Protein AF-A0A260ZQ97-F1 (afdb_monomer_lite)

Radius of gyration: 27.26 Å; chains: 1; bounding box: 65×73×68 Å

Foldseek 3Di:
DVVVVVVVVVVVVVPDPLLKWKAKAKEWEAQVPAGDWQWKKFKAWQVPRDTADIDTQHNRRMDMDMHIDSDPDTWIKMKIWACRVPPDDAATWIDIGIDDPVRTSDPDYHYPYYDHPVDDDPDDGDGDNDDDDPPPPPPPDPDDDDDDDDDPPPPVVVVVVVVVVVVVVPPPQWAKAKEKEKEFDDFPNAGDWFKKKWKWFDDPRPPDDTHTAFIDTQHRRRIDMTMGIDTHNDDTQIWMWIWDCRPPPDDIDIATDRDWAWDDDPDPRYTYTYDDDPDDPPDDDNPDDDDDPDDDD

Organism: Caenorhabditis remanei (NCBI:txid31234)

pLDDT: mean 71.38, std 19.21, range [26.2, 97.69]

Sequence (297 aa):
MLSIFYLVFFISLIFLTAETHVLTVKGHLQCAEYPASAVTVKLWKNSEKSIIDDTHSDKQGNFQLSADTIEKDYTPYIVVYHDCDDGVKPGQRKLKFQIPKYYIGSESAFDLGSFNLETRVKHNEERQKHVDRRRRRREFVVVEKKRTTRNVFKMHYCCYALLIAITIGHSLAFRLQGVAVKGKLTCGGKPWKNAKVKLYDIDTNPGDSDDLLDEKYTDKDGEFRVDGTTREMTPIDPVLYIYHDCEDSIKTNKLRVSAMSKEDNINNTKKVYTFRTSHCMDGHRDIESGDRVSGTG

InterPro domains:
  IPR001534 Transthyretin-like [PF01060] (26-100)
  IPR001534 Transthyretin-like [PF01060] (182-252)
  IPR001534 Transthyretin-like [PTHR21700] (161-256)
  IPR038479 Transthyretin-like superfamily [G3DSA:2.60.40.3330] (20-126)
  IPR038479 Transthyretin-like superfamily [G3DSA:2.60.40.3330] (176-284)

Secondary structure (DSSP, 8-state):
-HHHHHHHHHHHHSS----PEEEEEEEEEEETTEE-TT-EEEEEETTTTEEEEEEE--TTSEEEEEEEE--SS--EEEEEEE-TT--S-SSEEEEEEEPPGGGSS-SS-EEEEEEETT----S---EES-----------------------TTTHHHHHHHHHHHHHHSTT-PEEEEEEEEEE-EETTEE-TT-EEEEEE---SBTB--EEEEEEE--TTSEEEEEEEEEESSPP-EEEEEEE-TT-SSS-EEEEE---EEEPPSSTTEEEEE----S---SS-------------

Structure (mmCIF, N/CA/C/O backbone):
data_AF-A0A260ZQ97-F1
#
_entry.id   AF-A0A260ZQ97-F1
#
loop_
_atom_site.group_PDB
_atom_site.id
_atom_site.type_symbol
_atom_site.label_atom_id
_atom_site.label_alt_id
_atom_site.label_comp_id
_atom_site.label_asym_id
_atom_site.label_entity_id
_atom_site.label_seq_id
_atom_site.pdbx_PDB_ins_code
_atom_site.Cartn_x
_atom_site.Cartn_y
_atom_site.Cartn_z
_atom_site.occupancy
_atom_site.B_iso_or_equiv
_atom_site.auth_seq_id
_atom_site.auth_comp_id
_atom_site.auth_asym_id
_atom_site.auth_atom_id
_atom_site.pdbx_PDB_model_num
ATOM 1 N N . MET A 1 1 ? 22.183 48.721 -14.765 1.00 53.50 1 MET A N 1
ATOM 2 C CA . MET A 1 1 ? 22.728 47.639 -15.619 1.00 53.50 1 MET A CA 1
ATOM 3 C C . MET A 1 1 ? 23.277 46.474 -14.791 1.00 53.50 1 MET A C 1
ATOM 5 O O . MET A 1 1 ? 22.765 45.379 -14.959 1.00 53.50 1 MET A O 1
ATOM 9 N N . LEU A 1 2 ? 24.214 46.678 -13.848 1.00 46.81 2 LEU A N 1
ATOM 10 C CA . LEU A 1 2 ? 24.762 45.570 -13.034 1.00 46.81 2 LEU A CA 1
ATOM 11 C C . LEU A 1 2 ? 23.743 44.890 -12.095 1.00 46.81 2 LEU A C 1
ATOM 13 O O . LEU A 1 2 ? 23.753 43.673 -11.977 1.00 46.81 2 LEU A O 1
ATOM 17 N N . SER A 1 3 ? 22.822 45.635 -11.476 1.00 54.00 3 SER A N 1
ATOM 18 C CA . SER A 1 3 ? 21.820 45.064 -10.552 1.00 54.00 3 SER A CA 1
ATOM 19 C C . SER A 1 3 ? 20.813 44.119 -11.236 1.00 54.00 3 SER A C 1
ATOM 21 O O . SER A 1 3 ? 20.420 43.116 -10.651 1.00 54.00 3 SER A O 1
ATOM 23 N N . ILE A 1 4 ? 20.472 44.371 -12.506 1.00 55.28 4 ILE A N 1
ATOM 24 C CA . ILE A 1 4 ? 19.577 43.507 -13.296 1.00 55.28 4 ILE A CA 1
ATOM 25 C C . ILE A 1 4 ? 20.301 42.208 -13.686 1.00 55.28 4 ILE A C 1
ATOM 27 O O . ILE A 1 4 ? 19.692 41.146 -13.669 1.00 55.28 4 ILE A O 1
ATOM 31 N N . PHE A 1 5 ? 21.612 42.265 -13.952 1.00 55.44 5 PHE A N 1
ATOM 32 C CA . PHE A 1 5 ? 22.432 41.074 -14.199 1.00 55.44 5 PHE A CA 1
ATOM 33 C C . PHE A 1 5 ? 22.534 40.171 -12.965 1.00 55.44 5 PHE A C 1
ATOM 35 O O . PHE A 1 5 ? 22.359 38.966 -13.102 1.00 55.44 5 PHE A O 1
ATOM 42 N N . TYR A 1 6 ? 22.733 40.727 -11.764 1.00 56.78 6 TYR A N 1
ATOM 43 C CA . TYR A 1 6 ? 22.734 39.934 -10.527 1.00 56.78 6 TYR A CA 1
ATOM 44 C C . TYR A 1 6 ? 21.357 39.345 -10.207 1.00 56.78 6 TYR A C 1
ATOM 46 O O . TYR A 1 6 ? 21.281 38.195 -9.788 1.00 56.78 6 TYR A O 1
ATOM 54 N N . LEU A 1 7 ? 20.271 40.083 -10.457 1.00 54.72 7 LEU A N 1
ATOM 55 C CA . LEU A 1 7 ? 18.910 39.589 -10.244 1.00 54.72 7 LEU A CA 1
ATOM 56 C C . LEU A 1 7 ? 18.561 38.448 -11.216 1.00 54.72 7 LEU A C 1
ATOM 58 O O . LEU A 1 7 ? 18.016 37.437 -10.792 1.00 54.72 7 LEU A O 1
ATOM 62 N N . VAL A 1 8 ? 18.931 38.559 -12.498 1.00 57.25 8 VAL A N 1
ATOM 63 C CA . VAL A 1 8 ? 18.729 37.494 -13.501 1.00 57.25 8 VAL A CA 1
ATOM 64 C C . VAL A 1 8 ? 19.641 36.291 -13.229 1.00 57.25 8 VAL A C 1
ATOM 66 O O . VAL A 1 8 ? 19.204 35.159 -13.407 1.00 57.25 8 VAL A O 1
ATOM 69 N N . PHE A 1 9 ? 20.863 36.509 -12.728 1.00 55.19 9 PHE A N 1
ATOM 70 C CA . PHE A 1 9 ? 21.787 35.437 -12.344 1.00 55.19 9 PHE A CA 1
ATOM 71 C C . PHE A 1 9 ? 21.304 34.684 -11.092 1.00 55.19 9 PHE A C 1
ATOM 73 O O . PHE A 1 9 ? 21.307 33.457 -11.089 1.00 55.19 9 PHE A O 1
ATOM 80 N N . PHE A 1 10 ? 20.780 35.383 -10.078 1.00 53.81 10 PHE A N 1
ATOM 81 C CA . PHE A 1 10 ? 20.141 34.761 -8.909 1.00 53.81 10 PHE A CA 1
ATOM 82 C C . PHE A 1 10 ? 18.825 34.060 -9.263 1.00 53.81 10 PHE A C 1
ATOM 84 O O . PHE A 1 10 ? 18.593 32.953 -8.794 1.00 53.81 10 PHE A O 1
ATOM 91 N N . ILE A 1 11 ? 17.998 34.633 -10.143 1.00 53.75 11 ILE A N 1
ATOM 92 C CA . ILE A 1 11 ? 16.785 33.969 -10.651 1.00 53.75 11 ILE A CA 1
ATOM 93 C C . ILE A 1 11 ? 17.153 32.730 -11.491 1.00 53.75 11 ILE A C 1
ATOM 95 O O . ILE A 1 11 ? 16.443 31.733 -11.425 1.00 53.75 11 ILE A O 1
ATOM 99 N N . SER A 1 12 ? 18.292 32.739 -12.201 1.00 51.72 12 SER A N 1
ATOM 100 C CA . SER A 1 12 ? 18.839 31.564 -12.904 1.00 51.72 12 SER A CA 1
ATOM 101 C C . SER A 1 12 ? 19.498 30.528 -11.987 1.00 51.72 12 SER A C 1
ATOM 103 O O . SER A 1 12 ? 19.549 29.360 -12.344 1.00 51.72 12 SER A O 1
ATOM 105 N N . LEU A 1 13 ? 19.953 30.923 -10.793 1.00 49.22 13 LEU A N 1
ATOM 106 C CA . LEU A 1 13 ? 20.433 30.005 -9.753 1.00 49.22 13 LEU A CA 1
ATOM 107 C C . LEU A 1 13 ? 19.268 29.384 -8.958 1.00 49.22 13 LEU A C 1
ATOM 109 O O . LEU A 1 13 ? 19.402 28.297 -8.410 1.00 49.22 13 LEU A O 1
ATOM 113 N N . ILE A 1 14 ? 18.115 30.067 -8.934 1.00 51.94 14 ILE A N 1
ATOM 114 C CA . ILE A 1 14 ? 16.827 29.580 -8.411 1.00 51.94 14 ILE A CA 1
ATOM 115 C C . ILE A 1 14 ? 16.112 28.670 -9.435 1.00 51.94 14 ILE A C 1
ATOM 117 O O . ILE A 1 14 ? 15.104 28.049 -9.093 1.00 51.94 14 ILE A O 1
ATOM 121 N N . PHE A 1 15 ? 16.630 28.506 -10.666 1.00 47.88 15 PHE A N 1
ATOM 122 C CA . PHE A 1 15 ? 16.191 27.433 -11.569 1.00 47.88 15 PHE A CA 1
ATOM 123 C C . PHE A 1 15 ? 16.595 26.066 -10.994 1.00 47.88 15 PHE A C 1
ATOM 125 O O . PHE A 1 15 ? 17.630 25.499 -11.325 1.00 47.88 15 PHE A O 1
ATOM 132 N N . LEU A 1 16 ? 15.724 25.582 -10.108 1.00 51.66 16 LEU A N 1
ATOM 133 C CA . LEU A 1 16 ? 15.355 24.202 -9.834 1.00 51.66 16 LEU A CA 1
ATOM 134 C C . LEU A 1 16 ? 16.468 23.179 -10.078 1.00 51.66 16 LEU A C 1
ATOM 136 O O . LEU A 1 16 ? 16.514 22.523 -11.119 1.00 51.66 16 LEU A O 1
ATOM 140 N N . THR A 1 17 ? 17.242 22.887 -9.038 1.00 55.34 17 THR A N 1
ATOM 141 C CA . THR A 1 17 ? 17.592 21.484 -8.814 1.00 55.34 17 THR A CA 1
ATOM 142 C C . THR A 1 17 ? 16.297 20.784 -8.398 1.00 55.34 17 THR A C 1
ATOM 144 O O . THR A 1 17 ? 15.948 20.750 -7.220 1.00 55.34 17 THR A O 1
ATOM 147 N N . ALA A 1 18 ? 15.506 20.325 -9.371 1.00 60.16 18 ALA A N 1
ATOM 148 C CA . ALA A 1 18 ? 14.456 19.360 -9.079 1.00 60.16 18 ALA A CA 1
ATOM 149 C C . ALA A 1 18 ? 15.173 18.097 -8.591 1.00 60.16 18 ALA A C 1
ATOM 151 O O . ALA A 1 18 ? 15.887 17.458 -9.360 1.00 60.16 18 ALA A O 1
ATOM 152 N N . GLU A 1 19 ? 15.071 17.814 -7.297 1.00 65.88 19 GLU A N 1
ATOM 153 C CA . GLU A 1 19 ? 15.665 16.630 -6.690 1.00 65.88 19 GLU A CA 1
ATOM 154 C C . GLU A 1 19 ? 14.921 15.408 -7.243 1.00 65.88 19 GLU A C 1
ATOM 156 O O . GLU A 1 19 ? 13.744 15.192 -6.958 1.00 65.88 19 GLU A O 1
ATOM 161 N N . THR A 1 20 ? 15.566 14.682 -8.156 1.00 74.56 20 THR A N 1
ATOM 162 C CA . THR A 1 20 ? 15.017 13.458 -8.741 1.00 74.56 20 THR A CA 1
ATOM 163 C C . THR A 1 20 ? 15.334 12.298 -7.812 1.00 74.56 20 THR A C 1
ATOM 165 O O . THR A 1 20 ? 16.501 11.984 -7.579 1.00 74.56 20 THR A O 1
ATOM 168 N N . HIS A 1 21 ? 14.305 11.642 -7.302 1.00 82.06 21 HIS A N 1
ATOM 169 C CA . HIS A 1 21 ? 14.424 10.439 -6.501 1.00 82.06 21 HIS A CA 1
ATOM 170 C C . HIS A 1 21 ? 14.447 9.212 -7.411 1.00 82.06 21 HIS A C 1
ATOM 172 O O . HIS A 1 21 ? 13.526 8.995 -8.200 1.00 82.06 21 HIS A O 1
ATOM 178 N N . VAL A 1 22 ? 15.490 8.398 -7.272 1.00 87.56 22 VAL A N 1
ATOM 179 C CA . VAL A 1 22 ? 15.617 7.111 -7.961 1.00 87.56 22 VAL A CA 1
ATOM 180 C C . VAL A 1 22 ? 15.086 6.009 -7.048 1.00 87.56 22 VAL A C 1
ATOM 182 O O . VAL A 1 22 ? 15.308 6.022 -5.838 1.00 87.56 22 VAL A O 1
ATOM 185 N N . LEU A 1 23 ? 14.381 5.044 -7.622 1.00 90.94 23 LEU A N 1
ATOM 186 C CA . LEU A 1 23 ? 13.931 3.828 -6.962 1.00 90.94 23 LEU A CA 1
ATOM 187 C C . LEU A 1 23 ? 14.406 2.629 -7.775 1.00 90.94 23 LEU A C 1
ATOM 189 O O . LEU A 1 23 ? 14.154 2.541 -8.974 1.00 90.94 23 LEU A O 1
ATOM 193 N N . THR A 1 24 ? 15.038 1.671 -7.104 1.00 94.44 24 THR A N 1
ATOM 194 C CA . THR A 1 24 ? 15.365 0.367 -7.687 1.00 94.44 24 THR A CA 1
ATOM 195 C C . THR A 1 24 ? 14.733 -0.730 -6.850 1.00 94.44 24 THR A C 1
ATOM 197 O O . THR A 1 24 ? 14.880 -0.743 -5.631 1.00 94.44 24 THR A O 1
ATOM 200 N N . VAL A 1 25 ? 14.046 -1.660 -7.505 1.00 95.62 25 VAL A N 1
ATOM 201 C CA . VAL A 1 25 ? 13.413 -2.821 -6.876 1.00 95.62 25 VAL A CA 1
ATOM 202 C C . VAL A 1 25 ? 13.980 -4.077 -7.497 1.00 95.62 25 VAL A C 1
ATOM 204 O O . VAL A 1 25 ? 14.082 -4.165 -8.719 1.00 95.62 25 VAL A O 1
ATOM 207 N N . LYS A 1 26 ? 14.319 -5.063 -6.676 1.00 97.06 26 LYS A N 1
ATOM 208 C CA . LYS A 1 26 ? 14.780 -6.371 -7.137 1.00 97.06 26 LYS A CA 1
ATOM 209 C C . LYS A 1 26 ? 14.231 -7.486 -6.257 1.00 97.06 26 LYS A C 1
ATOM 211 O O . LYS A 1 26 ? 13.706 -7.233 -5.176 1.00 97.06 26 LYS A O 1
ATOM 216 N N . GLY A 1 27 ? 14.356 -8.714 -6.732 1.00 96.31 27 GLY A N 1
ATOM 217 C CA . GLY A 1 27 ? 14.017 -9.893 -5.951 1.00 96.31 27 GLY A CA 1
ATOM 218 C C . GLY A 1 27 ? 14.155 -11.173 -6.758 1.00 96.31 27 GLY A C 1
ATOM 219 O O . GLY A 1 27 ? 14.539 -11.154 -7.931 1.00 96.31 27 GLY A O 1
ATOM 220 N N . HIS A 1 28 ? 13.810 -12.278 -6.111 1.00 95.94 28 HIS A N 1
ATOM 221 C CA . HIS A 1 28 ? 13.888 -13.627 -6.649 1.00 95.94 28 HIS A CA 1
ATOM 222 C C . HIS A 1 28 ? 12.547 -14.340 -6.455 1.00 95.94 28 HIS A C 1
ATOM 224 O O . HIS A 1 28 ? 12.008 -14.383 -5.351 1.00 95.94 28 HIS A O 1
ATOM 230 N N . LEU A 1 29 ? 11.981 -14.884 -7.529 1.00 95.38 29 LEU A N 1
ATOM 231 C CA . LEU A 1 29 ? 10.683 -15.553 -7.516 1.00 95.38 29 LEU A CA 1
ATOM 232 C C . LEU A 1 29 ? 10.859 -17.062 -7.636 1.00 95.38 29 LEU A C 1
ATOM 234 O O . LEU A 1 29 ? 11.585 -17.547 -8.505 1.00 95.38 29 LEU A O 1
ATOM 238 N N . GLN A 1 30 ? 10.136 -17.801 -6.801 1.00 94.19 30 GLN A N 1
ATOM 239 C CA . GLN A 1 30 ? 10.128 -19.260 -6.783 1.00 94.19 30 GLN A CA 1
ATOM 240 C C . GLN A 1 30 ? 8.705 -19.790 -6.944 1.00 94.19 30 GLN A C 1
ATOM 242 O O . GLN A 1 30 ? 7.732 -19.129 -6.582 1.00 94.19 30 GLN A O 1
ATOM 247 N N . CYS A 1 31 ? 8.586 -20.984 -7.506 1.00 92.38 31 CYS A N 1
ATOM 248 C CA . CYS A 1 31 ? 7.358 -21.762 -7.535 1.00 92.38 31 CYS A CA 1
ATOM 249 C C . CYS A 1 31 ? 7.707 -23.143 -6.987 1.00 92.38 31 CYS A C 1
ATOM 251 O O . CYS A 1 31 ? 8.450 -23.888 -7.634 1.00 92.38 31 CYS A O 1
ATOM 253 N N . ALA A 1 32 ? 7.244 -23.436 -5.771 1.00 88.06 32 ALA A N 1
ATOM 254 C CA . ALA A 1 32 ? 7.787 -24.519 -4.958 1.00 88.06 32 ALA A C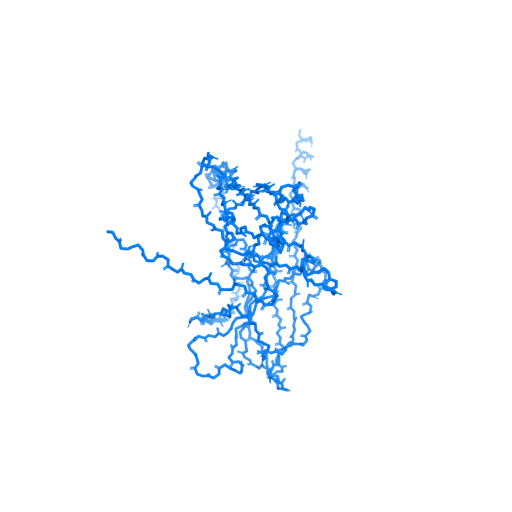A 1
ATOM 255 C C . ALA A 1 32 ? 9.303 -24.354 -4.764 1.00 88.06 32 ALA A C 1
ATOM 257 O O . ALA A 1 32 ? 9.776 -23.311 -4.313 1.00 88.06 32 ALA A O 1
ATOM 258 N N . GLU A 1 33 ? 10.070 -25.375 -5.122 1.00 91.50 33 GLU A N 1
ATOM 259 C CA . GLU A 1 33 ? 11.532 -25.411 -5.035 1.00 91.50 33 GLU A CA 1
ATOM 260 C C . GLU A 1 33 ? 12.239 -24.893 -6.302 1.00 91.50 33 GLU A C 1
ATOM 262 O O . GLU A 1 33 ? 13.464 -24.767 -6.321 1.00 91.50 33 GLU A O 1
ATOM 267 N N . TYR A 1 34 ? 11.490 -24.558 -7.360 1.00 92.69 34 TYR A N 1
ATOM 268 C CA . TYR A 1 34 ? 12.050 -24.177 -8.656 1.00 92.69 34 TYR A CA 1
ATOM 269 C C . TYR A 1 34 ? 12.049 -22.656 -8.863 1.00 92.69 34 TYR A C 1
ATOM 271 O O . TYR A 1 34 ? 11.080 -21.982 -8.497 1.00 92.69 34 TYR A O 1
ATOM 279 N N . PRO A 1 35 ? 13.080 -22.091 -9.517 1.00 95.00 35 PRO A N 1
ATOM 280 C CA . PRO A 1 35 ? 13.061 -20.695 -9.935 1.00 95.00 35 PRO A CA 1
ATOM 281 C C . PRO A 1 35 ? 11.902 -20.410 -10.898 1.00 95.00 35 PRO A C 1
ATOM 283 O O . PRO A 1 35 ? 11.736 -21.080 -11.921 1.00 95.00 35 PRO A O 1
ATOM 286 N N . ALA A 1 36 ? 11.101 -19.392 -10.596 1.00 94.38 36 ALA A N 1
ATOM 287 C CA . ALA A 1 36 ? 9.941 -19.030 -11.397 1.00 94.38 36 ALA A CA 1
ATOM 288 C C . ALA A 1 36 ? 10.354 -18.083 -12.531 1.00 94.38 36 ALA A C 1
ATOM 290 O O . ALA A 1 36 ? 10.413 -16.865 -12.355 1.00 94.38 36 ALA A O 1
ATOM 291 N N . SER A 1 37 ? 10.650 -18.649 -13.702 1.00 94.50 37 SER A N 1
ATOM 292 C CA . SER A 1 37 ? 11.066 -17.886 -14.886 1.00 94.50 37 SER A CA 1
ATOM 293 C C . SER A 1 37 ? 9.904 -17.288 -15.683 1.00 94.50 37 SER A C 1
ATOM 295 O O . SER A 1 37 ? 8.793 -17.817 -15.669 1.00 94.50 37 SER A O 1
ATOM 297 N N . ALA A 1 38 ? 10.179 -16.207 -16.420 1.00 92.75 38 ALA A N 1
ATOM 298 C CA . ALA A 1 38 ? 9.233 -15.527 -17.310 1.00 92.75 38 ALA A CA 1
ATOM 299 C C . ALA A 1 38 ? 7.943 -15.019 -16.629 1.00 92.75 38 ALA A C 1
ATOM 301 O O . ALA A 1 38 ? 6.944 -14.749 -17.304 1.00 92.75 38 ALA A O 1
ATOM 302 N N . VAL A 1 39 ? 7.978 -14.844 -15.307 1.00 94.00 39 VAL A N 1
ATOM 303 C CA . VAL A 1 39 ? 6.895 -14.257 -14.515 1.00 94.00 39 VAL A CA 1
ATOM 304 C C . VAL A 1 39 ? 6.871 -12.758 -14.771 1.00 94.00 39 VAL A C 1
ATOM 306 O O . VAL A 1 39 ? 7.905 -12.097 -14.688 1.00 94.00 39 VAL A O 1
ATOM 309 N N . THR A 1 40 ? 5.706 -12.205 -15.102 1.00 94.88 40 THR A N 1
ATOM 310 C CA . THR A 1 40 ? 5.582 -10.771 -15.381 1.00 94.88 40 THR A CA 1
ATOM 311 C C . THR A 1 40 ? 5.545 -9.989 -14.070 1.00 94.88 40 THR A C 1
ATOM 313 O O . THR A 1 40 ? 4.691 -10.238 -13.219 1.00 94.88 40 THR A O 1
ATOM 316 N N . VAL A 1 41 ? 6.430 -9.001 -13.935 1.00 95.81 41 VAL A N 1
ATOM 317 C CA . VAL A 1 41 ? 6.470 -8.080 -12.793 1.00 95.81 41 VAL A CA 1
ATOM 318 C C . VAL A 1 41 ? 6.334 -6.657 -13.313 1.00 95.81 41 VAL A C 1
ATOM 320 O O . VAL A 1 41 ? 7.056 -6.248 -14.222 1.00 95.81 41 VAL A O 1
ATOM 323 N N . LYS A 1 42 ? 5.387 -5.902 -12.758 1.00 95.06 42 LYS A N 1
ATOM 324 C CA . LYS A 1 42 ? 5.116 -4.515 -13.155 1.00 95.06 42 LYS A CA 1
ATOM 325 C C . LYS A 1 42 ? 5.261 -3.594 -11.955 1.00 95.06 42 LYS A C 1
ATOM 327 O O . LYS A 1 42 ? 4.702 -3.895 -10.904 1.00 95.06 42 LYS A O 1
ATOM 332 N N . LEU A 1 43 ? 5.959 -2.479 -12.127 1.00 93.31 43 LEU A N 1
ATOM 333 C CA . LEU A 1 43 ? 6.029 -1.388 -11.163 1.00 93.31 43 LEU A CA 1
ATOM 334 C C . LEU A 1 43 ? 4.928 -0.378 -11.482 1.00 93.31 43 LEU A C 1
ATOM 336 O O . LEU A 1 43 ? 4.845 0.127 -12.603 1.00 93.31 43 LEU A O 1
ATOM 340 N N . TRP A 1 44 ? 4.081 -0.097 -10.503 1.00 90.06 44 TRP A N 1
ATOM 341 C CA . TRP A 1 44 ? 2.928 0.780 -10.647 1.00 90.06 44 TRP A CA 1
ATOM 342 C C . TRP A 1 44 ? 3.058 2.014 -9.773 1.00 90.06 44 TRP A C 1
ATOM 344 O O . TRP A 1 44 ? 3.574 1.962 -8.656 1.00 90.06 44 TRP A O 1
ATOM 354 N N . LYS A 1 45 ? 2.499 3.108 -10.283 1.00 84.38 45 LYS A N 1
ATOM 355 C CA . LYS A 1 45 ? 2.238 4.332 -9.536 1.00 84.38 45 LYS A CA 1
ATOM 356 C C . LYS A 1 45 ? 0.816 4.283 -8.980 1.00 84.38 45 LYS A C 1
ATOM 358 O O . LYS A 1 4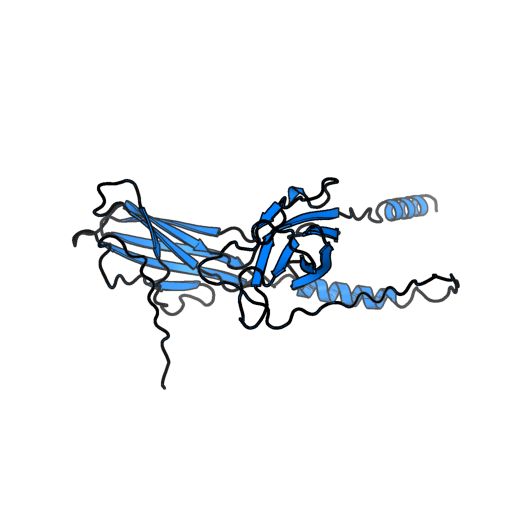5 ? -0.128 4.068 -9.746 1.00 84.38 45 LYS A O 1
ATOM 363 N N . ASN A 1 46 ? 0.641 4.499 -7.675 1.00 70.25 46 ASN A N 1
ATOM 364 C CA . ASN A 1 46 ? -0.684 4.431 -7.052 1.00 70.25 46 ASN A CA 1
ATOM 365 C C . ASN A 1 46 ? -1.626 5.550 -7.520 1.00 70.25 46 ASN A C 1
ATOM 367 O O . ASN A 1 46 ? -2.763 5.277 -7.897 1.00 70.25 46 ASN A O 1
ATOM 371 N N . SER A 1 47 ? -1.125 6.786 -7.605 1.00 65.06 47 SER A N 1
ATOM 372 C CA . SER A 1 47 ? -1.932 7.977 -7.910 1.00 65.06 47 SER A CA 1
ATOM 373 C C . SER A 1 47 ? -2.566 7.988 -9.306 1.00 65.06 47 SER A C 1
ATOM 375 O O . SER A 1 47 ? -3.601 8.617 -9.501 1.00 65.06 47 SER A O 1
ATOM 377 N N . GLU A 1 48 ? -2.000 7.265 -10.275 1.00 61.19 48 GLU A N 1
ATOM 378 C CA . GLU A 1 48 ? -2.465 7.289 -11.671 1.00 61.19 48 GLU A CA 1
ATOM 379 C C . GLU A 1 48 ? -2.891 5.921 -12.209 1.00 61.19 48 GLU A C 1
ATOM 381 O O . GLU A 1 48 ? -3.314 5.828 -13.362 1.00 61.19 48 GLU A O 1
ATOM 386 N N . LYS A 1 49 ? -2.758 4.844 -11.417 1.00 69.69 49 LYS A N 1
ATOM 387 C CA . LYS A 1 49 ? -2.859 3.459 -11.915 1.00 69.69 49 LYS A CA 1
ATOM 388 C C . LYS A 1 49 ? -2.066 3.285 -13.221 1.00 69.69 49 LYS A C 1
ATOM 390 O O . LYS A 1 49 ? -2.534 2.646 -14.162 1.00 69.69 49 LYS A O 1
ATOM 395 N N . SER A 1 50 ? -0.883 3.892 -13.299 1.00 81.31 50 SER A N 1
ATOM 396 C CA . SER A 1 50 ? -0.014 3.853 -14.472 1.00 81.31 50 SER A CA 1
ATOM 397 C C . SER A 1 50 ? 1.170 2.921 -14.218 1.00 81.31 50 SER A C 1
ATOM 399 O O . SER A 1 50 ? 1.688 2.825 -13.102 1.00 81.31 50 SER A O 1
ATOM 401 N N . ILE A 1 51 ? 1.566 2.180 -15.256 1.00 84.44 51 ILE A N 1
ATOM 402 C CA . ILE A 1 51 ? 2.756 1.324 -15.222 1.00 84.44 51 ILE A CA 1
ATOM 403 C C . ILE A 1 51 ? 3.965 2.212 -15.486 1.00 84.44 51 ILE A C 1
ATOM 405 O O . ILE A 1 51 ? 4.016 2.897 -16.510 1.00 84.44 51 ILE A O 1
ATOM 409 N N . ILE A 1 52 ? 4.928 2.159 -14.577 1.00 89.69 52 ILE A N 1
ATOM 410 C CA . ILE A 1 52 ? 6.172 2.925 -14.642 1.00 89.69 52 ILE A CA 1
ATOM 411 C C . ILE A 1 52 ? 7.220 2.125 -15.405 1.00 89.69 52 ILE A C 1
ATOM 413 O O . ILE A 1 52 ? 7.778 2.599 -16.391 1.00 89.69 52 ILE A O 1
ATOM 417 N N . ASP A 1 53 ? 7.415 0.879 -14.982 1.00 92.81 53 ASP A N 1
ATOM 418 C CA . ASP A 1 53 ? 8.335 -0.066 -15.598 1.00 92.81 53 ASP A CA 1
ATOM 419 C C . ASP A 1 53 ? 7.744 -1.480 -15.547 1.00 92.81 53 ASP A C 1
ATOM 421 O O . ASP A 1 53 ? 6.908 -1.804 -14.696 1.00 92.81 53 ASP A O 1
ATOM 425 N N . ASP A 1 54 ? 8.160 -2.330 -16.479 1.00 94.75 54 ASP A N 1
ATOM 426 C CA . ASP A 1 54 ? 7.748 -3.723 -16.548 1.00 94.75 54 ASP A CA 1
ATOM 427 C C . ASP A 1 54 ? 8.876 -4.643 -17.021 1.00 94.75 54 ASP A C 1
ATOM 429 O O . ASP A 1 54 ? 9.668 -4.357 -17.931 1.00 94.75 54 ASP A O 1
ATOM 433 N N . THR A 1 55 ? 8.935 -5.810 -16.391 1.00 95.31 55 THR A N 1
ATOM 434 C CA . THR A 1 55 ? 9.948 -6.813 -16.673 1.00 95.31 55 THR A CA 1
ATOM 435 C C . THR A 1 55 ? 9.380 -8.220 -16.558 1.00 95.31 55 THR A C 1
ATOM 437 O O . THR A 1 55 ? 8.231 -8.437 -16.163 1.00 95.31 55 THR A O 1
ATOM 440 N N . HIS A 1 56 ? 10.201 -9.186 -16.947 1.00 95.69 56 HIS A N 1
ATOM 441 C CA . HIS A 1 56 ? 9.949 -10.596 -16.707 1.00 95.69 56 HIS A CA 1
ATOM 442 C C . HIS A 1 56 ? 11.102 -11.152 -15.886 1.00 95.69 56 HIS A C 1
ATOM 444 O O . HIS A 1 56 ? 12.249 -10.759 -16.116 1.00 95.69 56 HIS A O 1
ATOM 450 N N . SER A 1 57 ? 10.805 -12.059 -14.958 1.00 96.31 57 SER A N 1
ATOM 451 C CA . SER A 1 57 ? 11.860 -12.777 -14.255 1.00 96.31 57 SER A CA 1
ATOM 452 C C . SER A 1 57 ? 12.710 -13.593 -15.234 1.00 96.31 57 SER A C 1
ATOM 454 O O . SER A 1 57 ? 12.209 -14.138 -16.227 1.00 96.31 57 SER A O 1
ATOM 456 N N . ASP A 1 58 ? 14.012 -13.657 -14.975 1.00 96.31 58 ASP A N 1
ATOM 457 C CA . ASP A 1 58 ? 14.960 -14.415 -15.787 1.00 96.31 58 ASP A CA 1
ATOM 458 C C . ASP A 1 58 ? 14.824 -15.937 -15.570 1.00 96.31 58 ASP A C 1
ATOM 460 O O . ASP A 1 58 ? 13.922 -16.424 -14.887 1.00 96.31 58 ASP A O 1
ATOM 464 N N . LYS A 1 59 ? 15.720 -16.728 -16.173 1.00 96.38 59 LYS A N 1
ATOM 465 C CA . LYS A 1 59 ? 15.722 -18.196 -16.019 1.00 96.38 59 LYS A CA 1
ATOM 466 C C . LYS A 1 59 ? 15.992 -18.647 -14.581 1.00 96.38 59 LYS A C 1
ATOM 468 O O . LYS A 1 59 ? 15.653 -19.770 -14.228 1.00 96.38 59 LYS A O 1
ATOM 473 N N . GLN A 1 60 ? 16.617 -17.791 -13.786 1.00 96.31 60 GLN A N 1
ATOM 474 C CA . GLN A 1 60 ? 16.913 -17.990 -12.381 1.00 96.31 60 GLN A CA 1
ATOM 475 C C . GLN A 1 60 ? 15.843 -17.345 -11.495 1.00 96.31 60 GLN A C 1
ATOM 477 O O . GLN A 1 60 ? 16.041 -17.287 -10.296 1.00 96.31 60 GLN A O 1
ATOM 482 N N . GLY A 1 61 ? 14.718 -16.869 -12.037 1.00 94.12 61 GLY A N 1
ATOM 483 C CA . GLY A 1 61 ? 13.644 -16.258 -11.255 1.00 94.12 61 GLY A CA 1
ATOM 484 C C . GLY A 1 61 ? 13.942 -14.842 -10.752 1.00 94.12 61 GLY A C 1
ATOM 485 O O . GLY A 1 61 ? 13.109 -14.273 -10.048 1.00 94.12 61 GLY A O 1
ATOM 486 N N . ASN A 1 62 ? 15.075 -14.236 -11.112 1.00 97.69 62 ASN A N 1
ATOM 487 C CA . ASN A 1 62 ? 15.416 -12.892 -10.654 1.00 97.69 62 ASN A CA 1
ATOM 488 C C . ASN A 1 62 ? 14.716 -11.829 -11.494 1.00 97.69 62 ASN A C 1
ATOM 490 O O . ASN A 1 62 ? 14.558 -11.979 -12.707 1.00 97.69 62 ASN A O 1
ATOM 494 N N . PHE A 1 63 ? 14.356 -10.717 -10.863 1.00 97.31 63 PHE A N 1
ATOM 495 C CA . PHE A 1 63 ? 13.836 -9.539 -11.546 1.00 97.31 63 PHE A CA 1
ATOM 496 C C . PHE A 1 63 ? 14.449 -8.261 -10.974 1.00 97.31 63 PHE A C 1
ATOM 498 O O . PHE A 1 63 ? 14.874 -8.214 -9.819 1.00 97.31 63 PHE A O 1
ATOM 505 N N . GLN A 1 64 ? 14.461 -7.212 -11.793 1.00 97.12 64 GLN A N 1
ATOM 506 C CA . GLN A 1 64 ? 14.839 -5.864 -11.390 1.00 97.12 64 GLN A CA 1
ATOM 507 C C . GLN A 1 64 ? 14.011 -4.844 -12.176 1.00 97.12 64 GLN A C 1
ATOM 509 O O . GLN A 1 64 ? 13.787 -5.021 -13.375 1.00 97.12 64 GLN A O 1
ATOM 514 N N . LEU A 1 65 ? 13.548 -3.809 -11.483 1.00 95.62 65 LEU A N 1
ATOM 515 C CA . LEU A 1 65 ? 12.757 -2.694 -12.000 1.00 95.62 65 LEU A CA 1
ATOM 516 C C . LEU A 1 65 ? 13.347 -1.389 -11.465 1.00 95.62 65 LEU A C 1
ATOM 518 O O . LEU A 1 65 ? 13.846 -1.358 -10.335 1.00 95.62 65 LEU A O 1
ATOM 522 N N . SER A 1 66 ? 13.251 -0.316 -12.245 1.00 93.56 66 SER A N 1
ATOM 523 C CA . SER A 1 66 ? 13.727 1.007 -11.830 1.00 93.56 66 SER A CA 1
ATOM 524 C C . SER A 1 66 ? 12.725 2.100 -12.186 1.00 93.56 66 SER A C 1
ATOM 526 O O . SER A 1 66 ? 11.977 1.985 -13.154 1.00 93.56 66 SER A O 1
ATOM 528 N N . ALA A 1 67 ? 12.706 3.165 -11.394 1.00 90.25 67 ALA A N 1
ATOM 529 C CA . ALA A 1 67 ? 11.877 4.335 -11.635 1.00 90.25 67 ALA A CA 1
ATOM 530 C C . ALA A 1 67 ? 12.563 5.604 -11.140 1.00 90.25 67 ALA A C 1
ATOM 532 O O . ALA A 1 67 ? 13.201 5.591 -10.090 1.00 90.25 67 ALA A O 1
ATOM 533 N N . ASP A 1 68 ? 12.328 6.700 -11.852 1.00 88.12 68 ASP A N 1
ATOM 534 C CA . ASP A 1 68 ? 12.734 8.042 -11.452 1.00 88.12 68 ASP A CA 1
ATOM 535 C C . ASP A 1 68 ? 11.481 8.877 -11.185 1.00 88.12 68 ASP A C 1
ATOM 537 O O . ASP A 1 68 ? 10.513 8.827 -11.949 1.00 88.12 68 ASP A O 1
ATOM 541 N N . THR A 1 69 ? 11.479 9.649 -10.101 1.00 82.81 69 THR A N 1
ATOM 542 C CA . THR A 1 69 ? 10.357 10.520 -9.744 1.00 82.81 69 THR A CA 1
ATOM 543 C C . THR A 1 69 ? 10.836 11.851 -9.181 1.00 82.81 69 THR A C 1
ATOM 545 O O . THR A 1 69 ? 11.902 11.947 -8.586 1.00 82.81 69 THR A O 1
ATOM 548 N N . ILE A 1 70 ? 10.026 12.889 -9.352 1.00 81.44 70 ILE A N 1
ATOM 549 C CA . ILE A 1 70 ? 10.197 14.203 -8.708 1.00 81.44 70 ILE A CA 1
ATOM 550 C C . ILE A 1 70 ? 9.099 14.460 -7.662 1.00 81.44 70 ILE A C 1
ATOM 552 O O . ILE A 1 70 ? 8.978 15.561 -7.127 1.00 81.44 70 ILE A O 1
ATOM 556 N N . GLU A 1 71 ? 8.243 13.465 -7.413 1.00 77.94 71 GLU A N 1
ATOM 557 C CA . GLU A 1 71 ? 7.070 13.589 -6.552 1.00 77.94 71 GLU A CA 1
ATOM 558 C C . GLU A 1 71 ? 7.417 13.344 -5.086 1.00 77.94 71 GLU A C 1
ATOM 560 O O . GLU A 1 71 ? 8.062 12.357 -4.743 1.00 77.94 71 GLU A O 1
ATOM 565 N N . LYS A 1 72 ? 6.929 14.234 -4.213 1.00 68.44 72 LYS A N 1
ATOM 566 C CA . LYS A 1 72 ? 7.147 14.153 -2.760 1.00 68.44 72 LYS A CA 1
ATOM 567 C C . LYS A 1 72 ? 6.285 13.094 -2.072 1.00 68.44 72 LYS A C 1
ATOM 569 O O . LYS A 1 72 ? 6.689 12.570 -1.041 1.00 68.44 72 LYS A O 1
ATOM 574 N N . ASP A 1 73 ? 5.113 12.792 -2.627 1.00 72.44 73 ASP A N 1
ATOM 575 C CA . ASP A 1 73 ? 4.229 11.734 -2.132 1.00 72.44 73 ASP A CA 1
ATOM 576 C C . ASP A 1 73 ? 4.082 10.646 -3.195 1.00 72.44 73 ASP A C 1
ATOM 578 O O . ASP A 1 73 ? 3.128 10.592 -3.969 1.00 72.44 73 ASP A O 1
ATOM 582 N N . TYR A 1 74 ? 5.122 9.822 -3.280 1.00 78.44 74 TYR A N 1
ATOM 583 C CA . TYR A 1 74 ? 5.241 8.733 -4.234 1.00 78.44 74 TYR A CA 1
ATOM 584 C C . TYR A 1 74 ? 5.087 7.408 -3.483 1.00 78.44 74 TYR A C 1
ATOM 586 O O . TYR A 1 74 ? 5.895 7.075 -2.619 1.00 78.44 74 TYR A O 1
ATOM 594 N N . THR A 1 75 ? 4.028 6.654 -3.779 1.00 84.00 75 THR A N 1
ATOM 595 C CA . THR A 1 75 ? 3.711 5.365 -3.134 1.00 84.00 75 THR A CA 1
ATOM 596 C C . THR A 1 75 ? 3.646 4.243 -4.173 1.00 84.00 75 THR A C 1
ATOM 598 O O . THR A 1 75 ? 2.571 3.769 -4.539 1.00 84.00 75 THR A O 1
ATOM 601 N N . PRO A 1 76 ? 4.791 3.822 -4.728 1.00 89.25 76 PRO A N 1
ATOM 602 C CA . PRO A 1 76 ? 4.809 2.790 -5.746 1.00 89.25 76 PRO A CA 1
ATOM 603 C C . PRO A 1 76 ? 4.591 1.402 -5.136 1.00 89.25 76 PRO A C 1
ATOM 605 O O . PRO A 1 76 ? 4.916 1.126 -3.977 1.00 89.25 76 PRO A O 1
ATOM 608 N N . TYR A 1 77 ? 4.076 0.495 -5.955 1.00 91.31 77 TYR A N 1
ATOM 609 C CA . TYR A 1 77 ? 3.957 -0.919 -5.617 1.00 91.31 77 TYR A CA 1
ATOM 610 C C . TYR A 1 77 ? 4.312 -1.772 -6.827 1.00 91.31 77 TYR A C 1
ATOM 612 O O . TYR A 1 77 ? 4.133 -1.360 -7.975 1.00 91.31 77 TYR A O 1
ATOM 620 N N . ILE A 1 78 ? 4.805 -2.980 -6.581 1.00 93.69 78 ILE A N 1
ATOM 621 C CA . ILE A 1 78 ? 4.984 -3.976 -7.637 1.00 93.69 78 ILE A CA 1
ATOM 622 C C . ILE A 1 78 ? 3.796 -4.930 -7.665 1.00 93.69 78 ILE A C 1
ATOM 624 O O . ILE A 1 78 ? 3.224 -5.269 -6.630 1.00 93.69 78 ILE A O 1
ATOM 628 N N . VAL A 1 79 ? 3.438 -5.379 -8.864 1.00 91.00 79 VAL A N 1
ATOM 629 C CA . VAL A 1 79 ? 2.458 -6.443 -9.077 1.00 91.00 79 VAL A CA 1
ATOM 630 C C . VAL A 1 79 ? 3.126 -7.587 -9.814 1.00 91.00 79 VAL A C 1
ATOM 632 O O . VAL A 1 79 ? 3.659 -7.396 -10.910 1.00 91.00 79 VAL A O 1
ATOM 635 N N . VAL A 1 80 ? 3.073 -8.769 -9.212 1.00 92.44 80 VAL A N 1
ATOM 636 C CA . VAL A 1 80 ? 3.559 -10.021 -9.786 1.00 92.44 80 VAL A CA 1
ATOM 637 C C . VAL A 1 80 ? 2.372 -10.783 -10.364 1.00 92.44 80 VAL A C 1
ATOM 639 O O . VAL A 1 80 ? 1.404 -11.050 -9.650 1.00 92.44 80 VAL A O 1
ATOM 642 N N . TYR A 1 81 ? 2.446 -11.121 -11.650 1.00 90.88 81 TYR A N 1
ATOM 643 C CA . TYR A 1 81 ? 1.430 -11.890 -12.369 1.00 90.88 81 TYR A CA 1
ATOM 644 C C . TYR A 1 81 ? 1.962 -13.286 -12.668 1.00 90.88 81 TYR A C 1
ATOM 646 O O . TYR A 1 81 ? 2.961 -13.416 -13.381 1.00 90.88 81 TYR A O 1
ATOM 654 N N . HIS A 1 82 ? 1.310 -14.319 -12.140 1.00 90.31 82 HIS A N 1
ATOM 655 C CA . HIS A 1 82 ? 1.802 -15.691 -12.240 1.00 90.31 82 HIS A CA 1
ATOM 656 C C . HIS A 1 82 ? 0.680 -16.727 -12.283 1.00 90.31 82 HIS A C 1
ATOM 658 O O . HIS A 1 82 ? -0.434 -16.473 -11.833 1.00 90.31 82 HIS A O 1
ATOM 664 N N . ASP A 1 83 ? 1.039 -17.926 -12.742 1.00 85.88 83 ASP A N 1
ATOM 665 C CA . ASP A 1 83 ? 0.145 -19.090 -12.820 1.00 85.88 83 ASP A CA 1
ATOM 666 C C . ASP A 1 83 ? 0.656 -20.275 -11.970 1.00 85.88 83 ASP A C 1
ATOM 668 O O . ASP A 1 83 ? 0.195 -21.406 -12.105 1.00 85.88 83 ASP A O 1
ATOM 672 N N . CYS A 1 84 ? 1.635 -20.031 -11.087 1.00 87.19 84 CYS A N 1
ATOM 673 C CA . CYS A 1 84 ? 2.146 -21.036 -10.144 1.00 87.19 84 CYS A CA 1
ATOM 674 C C . CYS A 1 84 ? 1.016 -21.631 -9.275 1.00 87.19 84 CYS A C 1
ATOM 676 O O . CYS A 1 84 ? 0.243 -20.872 -8.679 1.00 87.19 84 CYS A O 1
ATOM 678 N N . ASP A 1 85 ? 0.946 -22.968 -9.217 1.00 84.06 85 ASP A N 1
ATOM 679 C CA . ASP A 1 85 ? -0.105 -23.778 -8.562 1.00 84.06 85 ASP A CA 1
ATOM 680 C C . ASP A 1 85 ? -1.548 -23.358 -8.925 1.00 84.06 85 ASP A C 1
ATOM 682 O O . ASP A 1 85 ? -2.479 -23.519 -8.136 1.00 84.06 85 ASP A O 1
ATOM 686 N N . ASP A 1 86 ? -1.769 -22.767 -10.110 1.00 79.50 86 ASP A N 1
ATOM 687 C CA . ASP A 1 86 ? -3.084 -22.197 -10.440 1.00 79.50 86 ASP A CA 1
ATOM 688 C C . ASP A 1 86 ? -4.021 -23.144 -11.215 1.00 79.50 86 ASP A C 1
ATOM 690 O O . ASP A 1 86 ? -5.237 -22.929 -11.270 1.00 79.50 86 ASP A O 1
ATOM 694 N N . GLY A 1 87 ? -3.486 -24.231 -11.780 1.00 76.81 87 GLY A N 1
ATOM 695 C CA . GLY A 1 87 ? -4.247 -25.165 -12.613 1.00 76.81 87 GLY A CA 1
ATOM 696 C C . GLY A 1 87 ? -4.779 -24.509 -13.897 1.00 76.81 87 GLY A C 1
ATOM 697 O O . GLY A 1 87 ? -4.088 -23.717 -14.529 1.00 76.81 87 GLY A O 1
ATOM 698 N N . VAL A 1 88 ? -6.011 -24.848 -14.306 1.00 74.50 88 VAL A N 1
ATOM 699 C CA . VAL A 1 88 ? -6.668 -24.308 -15.518 1.00 74.50 88 VAL A CA 1
ATOM 700 C C . VAL A 1 88 ? -7.763 -23.315 -15.125 1.00 74.50 88 VAL A C 1
ATOM 702 O O . VAL A 1 88 ? -8.957 -23.581 -15.270 1.00 74.50 88 VAL A O 1
ATOM 705 N N . LYS A 1 89 ? -7.368 -22.168 -14.574 1.00 72.62 89 LYS A N 1
ATOM 706 C CA . LYS A 1 89 ? -8.294 -21.080 -14.231 1.00 72.62 89 LYS A CA 1
ATOM 707 C C . LYS A 1 89 ? -8.115 -19.897 -15.189 1.00 72.62 89 LYS A C 1
ATOM 709 O O . LYS A 1 89 ? -7.018 -19.670 -15.689 1.00 72.62 89 LYS A O 1
ATOM 714 N N . PRO A 1 90 ? -9.185 -19.139 -15.490 1.00 72.19 90 PRO A N 1
ATOM 715 C CA . PRO A 1 90 ? -9.089 -18.009 -16.403 1.00 72.19 90 PRO A CA 1
ATOM 716 C C . PRO A 1 90 ? -8.350 -16.826 -15.762 1.00 72.19 90 PRO A C 1
ATOM 718 O O . PRO A 1 90 ? -8.740 -16.331 -14.701 1.00 72.19 90 PRO A O 1
ATOM 721 N N . GLY A 1 91 ? -7.345 -16.316 -16.476 1.00 75.56 91 GLY A N 1
ATOM 722 C CA . GLY A 1 91 ? -6.535 -15.176 -16.053 1.00 75.56 91 GLY A CA 1
ATOM 723 C C . GLY A 1 91 ? -5.460 -15.538 -15.027 1.00 75.56 91 GLY A C 1
ATOM 724 O O . GLY A 1 91 ? -5.526 -16.585 -14.397 1.00 75.56 91 GLY A O 1
ATOM 725 N N . GLN A 1 92 ? -4.492 -14.639 -14.851 1.00 81.81 92 GLN A N 1
ATOM 726 C CA . GLN A 1 92 ? -3.334 -14.876 -13.984 1.00 81.81 92 GLN A CA 1
ATOM 727 C C . GLN A 1 92 ? -3.583 -14.370 -12.562 1.00 81.81 92 GLN A C 1
ATOM 729 O O . GLN A 1 92 ? -4.271 -13.353 -12.371 1.00 81.81 92 GLN A O 1
ATOM 734 N N . ARG A 1 93 ? -2.988 -15.045 -11.574 1.00 84.12 93 ARG A N 1
ATOM 735 C CA . ARG A 1 93 ? -2.979 -14.620 -10.165 1.00 84.12 93 ARG A CA 1
ATOM 736 C C . ARG A 1 93 ? -2.182 -13.323 -10.028 1.00 84.12 93 ARG A C 1
ATOM 738 O O . ARG A 1 93 ? -1.204 -13.121 -10.751 1.00 84.12 93 ARG A O 1
ATOM 745 N N . LYS A 1 94 ? -2.599 -12.439 -9.118 1.00 85.38 94 LYS A N 1
ATOM 746 C CA . LYS A 1 94 ? -1.899 -11.183 -8.812 1.00 85.38 94 LYS A CA 1
ATOM 747 C C . LYS A 1 94 ? -1.445 -11.149 -7.363 1.00 85.38 94 LYS A C 1
ATOM 749 O O . LYS A 1 94 ? -2.260 -11.319 -6.461 1.00 85.38 94 LYS A O 1
ATOM 754 N N . LEU A 1 95 ? -0.186 -10.785 -7.148 1.00 87.25 95 LEU A N 1
ATOM 755 C CA . LEU A 1 95 ? 0.333 -10.412 -5.834 1.00 87.25 95 LEU A CA 1
ATOM 756 C C . LEU A 1 95 ? 0.835 -8.974 -5.883 1.00 87.25 95 LEU A C 1
ATOM 758 O O . LEU A 1 95 ? 1.634 -8.633 -6.754 1.00 87.25 95 LEU A O 1
ATOM 762 N N . LYS A 1 96 ? 0.343 -8.130 -4.974 1.00 88.25 96 LYS A N 1
ATOM 763 C CA . LYS A 1 96 ? 0.727 -6.719 -4.872 1.00 88.25 96 LYS A CA 1
ATOM 764 C C . LYS A 1 96 ? 1.639 -6.532 -3.665 1.00 88.25 96 LYS A C 1
ATOM 766 O O . LYS A 1 96 ? 1.274 -6.939 -2.567 1.00 88.25 96 LYS A O 1
ATOM 771 N N . PHE A 1 97 ? 2.783 -5.885 -3.862 1.00 88.00 97 PHE A N 1
ATOM 772 C CA . PHE A 1 97 ? 3.713 -5.543 -2.788 1.00 88.00 97 PHE A CA 1
ATOM 773 C C . PHE A 1 97 ? 3.965 -4.047 -2.793 1.00 88.00 97 PHE A C 1
ATOM 775 O O . PHE A 1 97 ? 4.482 -3.497 -3.768 1.00 88.00 97 PHE A O 1
ATOM 782 N N . GLN A 1 98 ? 3.601 -3.394 -1.698 1.00 88.56 98 GLN A N 1
ATOM 783 C CA . GLN A 1 98 ? 3.896 -1.986 -1.507 1.00 88.56 98 GLN A CA 1
ATOM 784 C C . GLN A 1 98 ? 5.378 -1.795 -1.182 1.00 88.56 98 GLN A C 1
ATOM 786 O O . GLN A 1 98 ? 5.964 -2.568 -0.424 1.00 88.56 98 GLN A O 1
ATOM 791 N N . ILE A 1 99 ? 5.980 -0.755 -1.755 1.00 87.69 99 ILE A N 1
ATOM 792 C CA . ILE A 1 99 ? 7.385 -0.431 -1.524 1.00 87.69 99 ILE A CA 1
ATOM 793 C C . ILE A 1 99 ? 7.474 0.556 -0.353 1.00 87.69 99 ILE A C 1
ATOM 795 O O . ILE A 1 99 ? 6.796 1.588 -0.378 1.00 87.69 99 ILE A O 1
ATOM 799 N N . PRO A 1 100 ? 8.301 0.286 0.673 1.00 87.44 100 PRO A N 1
ATOM 800 C CA . PRO A 1 100 ? 8.470 1.210 1.788 1.00 87.44 100 PRO A CA 1
ATOM 801 C C . PRO A 1 100 ? 9.054 2.553 1.332 1.00 87.44 100 PRO A C 1
ATOM 803 O O . PRO A 1 100 ? 10.028 2.585 0.576 1.00 87.44 100 PRO A O 1
ATOM 806 N N . LYS A 1 101 ? 8.523 3.661 1.871 1.00 85.69 101 LYS A N 1
ATOM 807 C CA . LYS A 1 101 ? 8.945 5.034 1.519 1.00 85.69 101 LYS A CA 1
ATOM 808 C C . LYS A 1 101 ? 10.453 5.274 1.681 1.00 85.69 101 LYS A C 1
ATOM 810 O O . LYS A 1 101 ? 11.022 6.067 0.945 1.00 85.69 101 LYS A O 1
ATOM 815 N N . TYR A 1 102 ? 11.109 4.549 2.590 1.00 85.19 102 TYR A N 1
ATOM 816 C CA . TYR A 1 102 ? 12.553 4.636 2.829 1.00 85.19 102 TYR A CA 1
ATOM 817 C C . TYR A 1 102 ? 13.420 4.364 1.584 1.00 85.19 102 TYR A C 1
ATOM 819 O O . TYR A 1 102 ? 14.490 4.945 1.450 1.00 85.19 102 TYR A O 1
ATOM 827 N N . TYR A 1 103 ? 12.976 3.497 0.669 1.00 85.06 103 TYR A N 1
ATOM 828 C CA . TYR A 1 103 ? 13.759 3.120 -0.517 1.00 85.06 103 TYR A CA 1
ATOM 829 C C . TYR A 1 103 ? 13.581 4.081 -1.701 1.00 85.06 103 TYR A C 1
ATOM 831 O O . TYR A 1 103 ? 14.161 3.878 -2.764 1.00 85.06 103 TYR A O 1
ATOM 839 N N . ILE A 1 104 ? 12.768 5.122 -1.538 1.00 85.75 104 ILE A N 1
ATOM 840 C CA . ILE A 1 104 ? 12.474 6.099 -2.583 1.00 85.75 104 ILE A CA 1
ATOM 841 C C . ILE A 1 104 ? 13.491 7.231 -2.468 1.00 85.75 104 ILE A C 1
ATOM 843 O O . ILE A 1 104 ? 13.531 7.928 -1.459 1.00 85.75 104 ILE A O 1
ATOM 847 N N . GLY A 1 105 ? 14.332 7.402 -3.490 1.00 80.75 105 GLY A N 1
ATOM 848 C CA . GLY A 1 105 ? 15.432 8.369 -3.453 1.00 80.75 105 GLY A CA 1
ATOM 849 C C . GLY A 1 105 ? 16.633 7.907 -2.629 1.00 80.75 105 GLY A C 1
ATOM 850 O O . GLY A 1 105 ? 17.571 8.677 -2.449 1.00 80.75 105 GLY A O 1
ATOM 851 N N . SER A 1 106 ? 16.613 6.665 -2.143 1.00 79.88 106 SER A N 1
ATOM 852 C CA . SER A 1 106 ? 17.771 6.017 -1.535 1.00 79.88 106 SER A CA 1
ATOM 853 C C . SER A 1 106 ? 18.676 5.445 -2.620 1.00 79.88 106 SER A C 1
ATOM 855 O O . SER A 1 106 ? 18.209 4.951 -3.645 1.00 79.88 106 SER A O 1
ATOM 857 N N . GLU A 1 107 ? 19.983 5.433 -2.369 1.00 84.56 107 GLU A N 1
ATOM 858 C CA . GLU A 1 107 ? 20.934 4.695 -3.210 1.00 84.56 107 GLU A CA 1
ATOM 859 C C . GLU A 1 107 ? 20.767 3.171 -3.067 1.00 84.56 107 GLU A C 1
ATOM 861 O O . GLU A 1 107 ? 21.254 2.396 -3.891 1.00 84.56 107 GLU A O 1
ATOM 866 N N . SER A 1 108 ? 20.068 2.724 -2.017 1.00 88.12 108 SER A N 1
ATOM 867 C CA . SER A 1 108 ? 19.811 1.309 -1.761 1.00 88.12 108 SER A CA 1
ATOM 868 C C . SER A 1 108 ? 18.582 0.819 -2.518 1.00 88.12 108 SER A C 1
ATOM 870 O O . SER A 1 108 ? 17.498 1.392 -2.418 1.00 88.12 108 SER A O 1
ATOM 872 N N . ALA A 1 109 ? 18.729 -0.303 -3.220 1.00 92.00 109 ALA A N 1
ATOM 873 C CA . ALA A 1 109 ? 17.603 -0.988 -3.841 1.00 92.00 109 ALA A CA 1
ATOM 874 C C . ALA A 1 109 ? 16.704 -1.657 -2.786 1.00 92.00 109 ALA A C 1
ATOM 876 O O . ALA A 1 109 ? 17.204 -2.279 -1.847 1.00 92.00 109 ALA A O 1
ATOM 877 N N . PHE A 1 110 ? 15.387 -1.596 -2.985 1.00 93.75 110 PHE A N 1
ATOM 878 C CA . PHE A 1 110 ? 14.434 -2.421 -2.248 1.00 93.75 110 PHE A CA 1
ATOM 879 C C . PHE A 1 110 ? 14.531 -3.866 -2.745 1.00 93.75 110 PHE A C 1
ATOM 881 O O . PHE A 1 110 ? 14.241 -4.152 -3.909 1.00 93.75 110 PHE A O 1
ATOM 888 N N . ASP A 1 111 ? 14.961 -4.770 -1.871 1.00 94.56 111 ASP A N 1
ATOM 889 C CA . ASP A 1 111 ? 15.063 -6.196 -2.167 1.00 94.56 111 ASP A CA 1
ATOM 890 C C . ASP A 1 111 ? 13.872 -6.937 -1.549 1.00 94.56 111 ASP A C 1
ATOM 892 O O . ASP A 1 111 ? 13.739 -6.991 -0.326 1.00 94.56 111 ASP A O 1
ATOM 896 N N . LEU A 1 112 ? 13.002 -7.503 -2.392 1.00 91.12 112 LEU A N 1
ATOM 897 C CA . LEU A 1 112 ? 11.888 -8.351 -1.949 1.00 91.12 112 LEU A CA 1
ATOM 898 C C . LEU A 1 112 ? 12.394 -9.667 -1.324 1.00 91.12 112 LEU A C 1
ATOM 900 O O . LEU A 1 112 ? 11.641 -10.362 -0.645 1.00 91.12 112 LEU A O 1
ATOM 904 N N . GLY A 1 113 ? 13.660 -10.021 -1.555 1.00 91.19 113 GLY A N 1
ATOM 905 C CA . GLY A 1 113 ? 14.221 -11.309 -1.191 1.00 91.19 113 GLY A CA 1
ATOM 906 C C . GLY A 1 113 ? 13.701 -12.425 -2.095 1.00 91.19 113 GLY A C 1
ATOM 907 O O . GLY A 1 113 ? 13.357 -12.205 -3.259 1.00 91.19 113 GLY A O 1
ATOM 908 N N . SER A 1 114 ? 13.671 -13.645 -1.555 1.00 89.25 114 SER A N 1
ATOM 909 C CA . SER A 1 114 ? 13.121 -14.819 -2.240 1.00 89.25 114 SER A CA 1
ATOM 910 C C . SER A 1 114 ? 11.658 -15.017 -1.866 1.00 89.25 114 SER A C 1
ATOM 912 O O . SER A 1 114 ? 11.333 -15.173 -0.689 1.00 89.25 114 SER A O 1
ATOM 914 N N . PHE A 1 115 ? 10.778 -15.016 -2.865 1.00 92.00 115 PHE A N 1
ATOM 915 C CA . PHE A 1 115 ? 9.337 -15.112 -2.670 1.00 92.00 115 PHE A CA 1
ATOM 916 C C . PHE A 1 115 ? 8.750 -16.328 -3.393 1.00 92.00 115 PHE A C 1
ATOM 918 O O . PHE A 1 115 ? 8.831 -16.425 -4.620 1.00 92.00 115 PHE A O 1
ATOM 925 N N . ASN A 1 116 ? 8.116 -17.236 -2.643 1.00 92.31 116 ASN A N 1
ATOM 926 C CA . ASN A 1 116 ? 7.421 -18.393 -3.208 1.00 92.31 116 ASN A CA 1
ATOM 927 C C . ASN A 1 116 ? 5.975 -18.031 -3.607 1.00 92.31 116 ASN A C 1
ATOM 929 O O . ASN A 1 116 ? 5.139 -17.667 -2.777 1.00 92.31 116 ASN A O 1
ATOM 933 N N . LEU A 1 117 ? 5.684 -18.167 -4.899 1.00 90.44 117 LEU A N 1
ATOM 934 C CA . LEU A 1 117 ? 4.417 -17.833 -5.547 1.00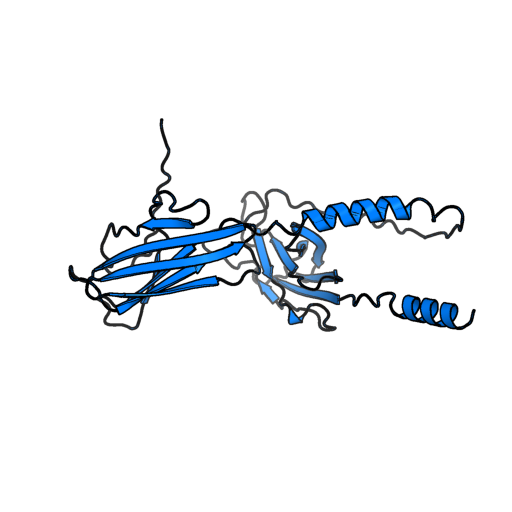 90.44 117 LEU A CA 1
ATOM 935 C C . LEU A 1 117 ? 3.279 -18.829 -5.259 1.00 90.44 117 LEU A C 1
ATOM 937 O O . LEU A 1 117 ? 2.131 -18.566 -5.615 1.00 90.44 117 LEU A O 1
ATOM 941 N N . GLU A 1 118 ? 3.542 -19.946 -4.581 1.00 85.19 118 GLU A N 1
ATOM 942 C CA . GLU A 1 118 ? 2.490 -20.860 -4.108 1.00 85.19 118 GLU A CA 1
ATOM 943 C C . GLU A 1 118 ? 1.637 -20.262 -2.984 1.00 85.19 118 GLU A C 1
ATOM 945 O O . GLU A 1 118 ? 0.556 -20.777 -2.686 1.00 85.19 118 GLU A O 1
ATOM 950 N N . THR A 1 119 ? 2.098 -19.168 -2.366 1.00 78.12 119 THR A N 1
ATOM 951 C CA . THR A 1 119 ? 1.395 -18.521 -1.257 1.00 78.12 119 THR A CA 1
ATOM 952 C C . THR A 1 119 ? -0.081 -18.288 -1.583 1.00 78.12 119 THR A C 1
ATOM 954 O O . THR A 1 119 ? -0.446 -17.823 -2.668 1.00 78.12 119 THR A O 1
ATOM 957 N N . ARG A 1 120 ? -0.963 -18.641 -0.646 1.00 66.62 120 ARG A N 1
ATOM 958 C CA . ARG A 1 120 ? -2.414 -18.536 -0.822 1.00 66.62 120 ARG A CA 1
ATOM 959 C C . ARG A 1 120 ? -2.926 -17.319 -0.065 1.00 66.62 120 ARG A C 1
ATOM 961 O O . ARG A 1 120 ? -2.980 -17.328 1.161 1.00 66.62 120 ARG A O 1
ATOM 968 N N . VAL A 1 121 ? -3.346 -16.294 -0.802 1.00 59.59 121 VAL A N 1
ATOM 969 C CA . VAL A 1 121 ? -4.064 -15.141 -0.246 1.00 59.59 121 VAL A CA 1
ATOM 970 C C . VAL A 1 121 ? -5.522 -15.569 -0.033 1.00 59.59 121 VAL A C 1
ATOM 972 O O . VAL A 1 121 ? -6.257 -15.767 -1.000 1.00 59.59 121 VAL A O 1
ATOM 975 N N . LYS A 1 122 ? -5.930 -15.825 1.217 1.00 41.59 122 LYS A N 1
ATOM 976 C CA . LYS A 1 122 ? -7.318 -16.208 1.547 1.00 41.59 122 LYS A CA 1
ATOM 977 C C . LYS A 1 122 ? -8.237 -14.977 1.585 1.00 41.59 122 LYS A C 1
ATOM 979 O O . LYS A 1 122 ? -7.807 -13.927 2.039 1.00 41.59 122 LYS A O 1
ATOM 984 N N . HIS A 1 123 ? -9.493 -15.177 1.155 1.00 39.88 123 HIS A N 1
ATOM 985 C CA . HIS A 1 123 ? -10.548 -14.179 0.897 1.00 39.88 123 HIS A CA 1
ATOM 986 C C . HIS A 1 123 ? -10.111 -13.077 -0.092 1.00 39.88 123 HIS A C 1
ATOM 988 O O . HIS A 1 123 ? -9.366 -12.174 0.255 1.00 39.88 123 HIS A O 1
ATOM 994 N N . ASN A 1 124 ? -10.618 -13.142 -1.331 1.00 52.75 124 ASN A N 1
ATOM 995 C CA . ASN A 1 124 ? -10.409 -12.172 -2.426 1.00 52.75 124 ASN A CA 1
ATOM 996 C C . ASN A 1 124 ? -9.064 -12.245 -3.177 1.00 52.75 124 ASN A C 1
ATOM 998 O O . ASN A 1 124 ? -8.398 -11.235 -3.388 1.00 52.75 124 ASN A O 1
ATOM 1002 N N . GLU A 1 125 ? -8.702 -13.432 -3.678 1.00 60.94 125 GLU A N 1
ATOM 1003 C CA . GLU A 1 125 ? -7.644 -13.560 -4.691 1.00 60.94 125 GLU A CA 1
ATOM 1004 C C . GLU A 1 125 ? -7.979 -12.727 -5.948 1.00 60.94 125 GLU A C 1
ATOM 1006 O O . GLU A 1 125 ? -8.890 -13.052 -6.714 1.00 60.94 125 GLU A O 1
ATOM 1011 N N . GLU A 1 126 ? -7.225 -11.651 -6.184 1.00 66.25 126 GLU A N 1
ATOM 1012 C CA . GLU A 1 126 ? -7.377 -10.834 -7.386 1.00 66.25 126 GLU A CA 1
ATOM 1013 C C . GLU A 1 126 ? -6.760 -11.511 -8.621 1.00 66.25 126 GLU A C 1
ATOM 1015 O O . GLU A 1 126 ? -5.615 -11.965 -8.608 1.00 66.25 126 GLU A O 1
ATOM 1020 N N . ARG A 1 127 ? -7.490 -11.492 -9.745 1.00 74.69 127 ARG A N 1
ATOM 1021 C CA . ARG A 1 127 ? -7.038 -12.046 -11.035 1.00 74.69 127 ARG A CA 1
ATOM 1022 C C . ARG A 1 127 ? -6.970 -10.991 -12.130 1.00 74.69 127 ARG A C 1
ATOM 1024 O O . ARG A 1 127 ? -7.713 -10.005 -12.114 1.00 74.69 127 ARG A O 1
ATOM 1031 N N . GLN A 1 128 ? -6.072 -11.173 -13.099 1.00 75.19 128 GLN A N 1
ATOM 1032 C CA . GLN A 1 128 ? -6.039 -10.375 -14.331 1.00 75.19 128 GLN A CA 1
ATOM 1033 C C . GLN A 1 128 ? -6.517 -11.220 -15.508 1.00 75.19 128 GLN A C 1
ATOM 1035 O O . GLN A 1 128 ? -5.881 -12.212 -15.842 1.00 75.19 128 GLN A O 1
ATOM 1040 N N . LYS A 1 129 ? -7.584 -10.789 -16.195 1.00 69.25 129 LYS A N 1
ATOM 1041 C CA . LYS A 1 129 ? -8.080 -11.483 -17.399 1.00 69.25 129 LYS A CA 1
ATOM 1042 C C . LYS A 1 129 ? -7.128 -11.360 -18.596 1.00 69.25 129 LYS A C 1
ATOM 1044 O O . LYS A 1 129 ? -6.975 -12.318 -19.339 1.00 69.25 129 LYS A O 1
ATOM 1049 N N . HIS A 1 130 ? -6.496 -10.196 -18.774 1.00 66.31 130 HIS A N 1
ATOM 1050 C CA . HIS A 1 130 ? -5.522 -9.940 -19.838 1.00 66.31 130 HIS A CA 1
ATOM 1051 C C . HIS A 1 130 ? -4.318 -9.177 -19.280 1.00 66.31 130 HIS A C 1
ATOM 1053 O O . HIS A 1 130 ? -4.460 -8.058 -18.774 1.00 66.31 130 HIS A O 1
ATOM 1059 N N . VAL A 1 131 ? -3.140 -9.797 -19.326 1.00 64.62 131 VAL A N 1
ATOM 1060 C CA . VAL A 1 131 ? -1.875 -9.130 -19.011 1.00 64.62 131 VAL A CA 1
ATOM 1061 C C . VAL A 1 131 ? -1.286 -8.650 -20.328 1.00 64.62 131 VAL A C 1
ATOM 1063 O O . VAL A 1 131 ? -0.696 -9.426 -21.075 1.00 64.62 131 VAL A O 1
ATOM 1066 N N . ASP A 1 132 ? -1.456 -7.359 -20.621 1.00 63.94 132 ASP A N 1
ATOM 1067 C CA . ASP A 1 132 ? -0.819 -6.749 -21.785 1.00 63.94 132 ASP A CA 1
ATOM 1068 C C . ASP A 1 132 ? 0.698 -6.868 -21.639 1.00 63.94 132 ASP A C 1
ATOM 1070 O O . ASP A 1 132 ? 1.311 -6.243 -20.761 1.00 63.94 132 ASP A O 1
ATOM 1074 N N . ARG A 1 133 ? 1.297 -7.708 -22.487 1.00 56.06 133 ARG A N 1
ATOM 1075 C CA . ARG A 1 133 ? 2.744 -7.806 -22.654 1.00 56.06 133 ARG A CA 1
ATOM 1076 C C . ARG A 1 133 ? 3.182 -6.662 -23.555 1.00 56.06 133 ARG A C 1
ATOM 1078 O O . ARG A 1 133 ? 2.953 -6.692 -24.766 1.00 56.06 133 ARG A O 1
ATOM 1085 N N . ARG A 1 134 ? 3.841 -5.653 -22.981 1.00 49.09 134 ARG A N 1
ATOM 1086 C CA . ARG A 1 134 ? 4.522 -4.628 -23.773 1.00 49.09 134 ARG A CA 1
ATOM 1087 C C . ARG A 1 134 ? 5.668 -5.310 -24.525 1.00 49.09 134 ARG A C 1
ATOM 1089 O O . ARG A 1 134 ? 6.698 -5.658 -23.956 1.00 49.09 134 ARG A O 1
ATOM 1096 N N . ARG A 1 135 ? 5.501 -5.536 -25.832 1.00 43.50 135 ARG A N 1
ATOM 1097 C CA . ARG A 1 135 ? 6.612 -5.923 -26.712 1.00 43.50 135 ARG A CA 1
ATOM 1098 C C . ARG A 1 135 ? 7.571 -4.731 -26.749 1.00 43.50 135 ARG A C 1
ATOM 1100 O O . ARG A 1 135 ? 7.312 -3.771 -27.471 1.00 43.50 135 ARG A O 1
ATOM 1107 N N . ARG A 1 136 ? 8.662 -4.769 -25.973 1.00 49.72 136 ARG A N 1
ATOM 1108 C CA . ARG A 1 136 ? 9.784 -3.832 -26.135 1.00 49.72 136 ARG A CA 1
ATOM 1109 C C . ARG A 1 136 ? 10.364 -4.024 -27.535 1.00 49.72 136 ARG A C 1
ATOM 1111 O O . ARG A 1 136 ? 11.259 -4.837 -27.748 1.00 49.72 136 ARG A O 1
ATOM 1118 N N . ARG A 1 137 ? 9.842 -3.283 -28.511 1.00 40.22 137 ARG A N 1
ATOM 1119 C CA . ARG A 1 137 ? 10.547 -3.037 -29.762 1.00 40.22 137 ARG A CA 1
ATOM 1120 C C . ARG A 1 137 ? 11.717 -2.134 -29.366 1.00 40.22 137 ARG A C 1
ATOM 1122 O O . ARG A 1 137 ? 11.521 -0.953 -29.108 1.00 40.22 137 ARG A O 1
ATOM 1129 N N . ARG A 1 138 ? 12.910 -2.715 -29.191 1.00 45.81 138 ARG A N 1
ATOM 1130 C CA . ARG A 1 138 ? 14.153 -1.942 -29.083 1.00 45.81 138 ARG A CA 1
ATOM 1131 C C . ARG A 1 138 ? 14.339 -1.226 -30.422 1.00 45.81 138 ARG A C 1
ATOM 1133 O O . ARG A 1 138 ? 14.920 -1.796 -31.337 1.00 45.81 138 ARG A O 1
ATOM 1140 N N . GLU A 1 139 ? 13.813 -0.015 -30.561 1.00 38.38 139 GLU A N 1
ATOM 1141 C CA . GLU A 1 139 ? 14.349 0.918 -31.546 1.00 38.38 139 GLU A CA 1
ATOM 1142 C C . GLU A 1 139 ? 15.640 1.474 -30.962 1.00 38.38 139 GLU A C 1
ATOM 1144 O O . GLU A 1 139 ? 15.650 2.260 -30.018 1.00 38.38 139 GLU A O 1
ATOM 1149 N N . PHE A 1 140 ? 16.754 0.989 -31.499 1.00 42.12 140 PHE A N 1
ATOM 1150 C CA . PHE A 1 140 ? 18.050 1.612 -31.316 1.00 42.12 140 PHE A CA 1
ATOM 1151 C C . PHE A 1 140 ? 18.020 2.927 -32.107 1.00 42.12 140 PHE A C 1
ATOM 1153 O O . PHE A 1 140 ? 18.360 2.961 -33.287 1.00 42.12 140 PHE A O 1
ATOM 1160 N N . VAL A 1 141 ? 17.517 4.001 -31.495 1.00 40.31 141 VAL A N 1
ATOM 1161 C CA . VAL A 1 141 ? 17.535 5.327 -32.117 1.00 40.31 141 VAL A CA 1
ATOM 1162 C C . VAL A 1 141 ? 18.948 5.880 -31.976 1.00 40.31 141 VAL A C 1
ATOM 1164 O O . VAL A 1 141 ? 19.327 6.417 -30.937 1.00 40.31 141 VAL A O 1
ATOM 1167 N N . VAL A 1 142 ? 19.741 5.750 -33.040 1.00 46.22 142 VAL A N 1
ATOM 1168 C CA . VAL A 1 142 ? 20.905 6.613 -33.249 1.00 46.22 142 VAL A CA 1
ATOM 1169 C C . VAL A 1 142 ? 20.360 8.026 -33.447 1.00 46.22 142 VAL A C 1
ATOM 1171 O O . VAL A 1 142 ? 19.772 8.343 -34.478 1.00 46.22 142 VAL A O 1
ATOM 1174 N N . VAL A 1 143 ? 20.490 8.866 -32.420 1.00 42.75 143 VAL A N 1
ATOM 1175 C CA . VAL A 1 143 ? 20.078 10.271 -32.480 1.00 42.75 143 VAL A CA 1
ATOM 1176 C C . VAL A 1 143 ? 21.103 11.034 -33.311 1.00 42.75 143 VAL A C 1
ATOM 1178 O O . VAL A 1 143 ? 22.148 11.449 -32.810 1.00 42.75 143 VAL A O 1
ATOM 1181 N N . GLU A 1 144 ? 20.800 11.246 -34.589 1.00 47.59 144 GLU A N 1
ATOM 1182 C CA . GLU A 1 144 ? 21.549 12.185 -35.414 1.00 47.59 144 GLU A CA 1
ATOM 1183 C C . GLU A 1 144 ? 21.021 13.610 -35.180 1.00 47.59 144 GLU A C 1
ATOM 1185 O O . GLU A 1 144 ? 19.850 13.939 -35.382 1.00 47.59 144 GLU A O 1
ATOM 1190 N N . LYS A 1 145 ? 21.901 14.469 -34.664 1.00 45.22 145 LYS A N 1
ATOM 1191 C CA . LYS A 1 145 ? 21.581 15.809 -34.167 1.00 45.22 145 LYS A CA 1
ATOM 1192 C C . LYS A 1 145 ? 21.520 16.807 -35.325 1.00 45.22 145 LYS A C 1
ATOM 1194 O O . LYS A 1 145 ? 22.558 17.287 -35.773 1.00 45.22 145 LYS A O 1
ATOM 1199 N N . LYS A 1 146 ? 20.321 17.218 -35.754 1.00 40.72 146 LYS A N 1
ATOM 1200 C CA . LYS A 1 146 ? 20.150 18.433 -36.575 1.00 40.72 146 LYS A CA 1
ATOM 1201 C C . LYS A 1 146 ? 19.553 19.573 -35.752 1.00 40.72 146 LYS A C 1
ATOM 1203 O O . LYS A 1 146 ? 18.403 19.543 -35.334 1.00 40.72 146 LYS A O 1
ATOM 1208 N N . ARG A 1 147 ? 20.385 20.595 -35.515 1.00 54.19 147 ARG A N 1
ATOM 1209 C CA . ARG A 1 147 ? 19.994 21.904 -34.974 1.00 54.19 147 ARG A CA 1
ATOM 1210 C C . ARG A 1 147 ? 19.161 22.655 -36.010 1.00 54.19 147 ARG A C 1
ATOM 1212 O O . ARG A 1 147 ? 19.626 22.861 -37.129 1.00 54.19 147 ARG A O 1
ATOM 1219 N N . THR A 1 148 ? 18.012 23.190 -35.610 1.00 37.38 148 THR A N 1
ATOM 1220 C CA . THR A 1 148 ? 17.414 24.342 -36.297 1.00 37.38 148 THR A CA 1
ATOM 1221 C C . THR A 1 148 ? 16.659 25.200 -35.285 1.00 37.38 148 THR A C 1
ATOM 1223 O O . THR A 1 148 ? 15.671 24.785 -34.692 1.00 37.38 148 THR A O 1
ATOM 1226 N N . THR A 1 149 ? 17.182 26.395 -35.035 1.00 51.19 149 THR A N 1
ATOM 1227 C CA . THR A 1 149 ? 16.635 27.410 -34.131 1.00 51.19 149 THR A CA 1
ATOM 1228 C C . THR A 1 149 ? 15.811 28.422 -34.921 1.00 51.19 149 THR A C 1
ATOM 1230 O O . THR A 1 149 ? 16.389 29.124 -35.751 1.00 51.19 149 THR A O 1
ATOM 1233 N N . ARG A 1 150 ? 14.510 28.555 -34.622 1.00 50.00 150 ARG A N 1
ATOM 1234 C CA . ARG A 1 150 ? 13.761 29.833 -34.609 1.00 50.00 150 ARG A CA 1
ATOM 1235 C C . ARG A 1 150 ? 12.308 29.621 -34.143 1.00 50.00 150 ARG A C 1
ATOM 1237 O O . ARG A 1 150 ? 11.638 28.725 -34.635 1.00 50.00 150 ARG A O 1
ATOM 1244 N N . ASN A 1 151 ? 11.852 30.510 -33.247 1.00 50.75 151 ASN A N 1
ATOM 1245 C CA . ASN A 1 151 ? 10.459 30.778 -32.815 1.00 50.75 151 ASN A CA 1
ATOM 1246 C C . ASN A 1 151 ? 9.902 30.061 -31.560 1.00 50.75 151 ASN A C 1
ATOM 1248 O O . ASN A 1 151 ? 8.780 29.571 -31.570 1.00 50.75 151 ASN A O 1
ATOM 1252 N N . VAL A 1 152 ? 10.629 30.094 -30.435 1.00 54.03 152 VAL A N 1
ATOM 1253 C CA . VAL A 1 152 ? 10.180 29.519 -29.139 1.00 54.03 152 VAL A CA 1
ATOM 1254 C C . VAL A 1 152 ? 9.349 30.498 -28.273 1.00 54.03 152 VAL A C 1
ATOM 1256 O O . VAL A 1 152 ? 8.623 30.082 -27.377 1.00 54.03 152 VAL A O 1
ATOM 1259 N N . PHE A 1 153 ? 9.362 31.807 -28.547 1.00 46.69 153 PHE A N 1
ATOM 1260 C CA . PHE A 1 153 ? 8.882 32.795 -27.562 1.00 46.69 153 PHE A CA 1
ATOM 1261 C C . PHE A 1 153 ? 7.372 33.102 -27.551 1.00 46.69 153 PHE A C 1
ATOM 1263 O O . PHE A 1 153 ? 6.883 33.620 -26.552 1.00 46.69 153 PHE A O 1
ATOM 1270 N N . LYS A 1 154 ? 6.597 32.771 -28.596 1.00 44.84 154 LYS A N 1
ATOM 1271 C CA . LYS A 1 154 ? 5.153 33.114 -28.648 1.00 44.84 154 LYS A CA 1
ATOM 1272 C C . LYS A 1 154 ? 4.214 31.984 -28.189 1.00 44.84 154 LYS A C 1
ATOM 1274 O O . LYS A 1 154 ? 3.036 32.229 -27.967 1.00 44.84 154 LYS A O 1
ATOM 1279 N N . MET A 1 155 ? 4.737 30.768 -28.000 1.00 48.81 155 MET A N 1
ATOM 1280 C CA . MET A 1 155 ? 3.956 29.566 -27.657 1.00 48.81 155 MET A CA 1
ATOM 1281 C C . MET A 1 155 ? 3.913 29.276 -26.145 1.00 48.81 155 MET A C 1
ATOM 1283 O O . MET A 1 155 ? 2.968 28.665 -25.656 1.00 48.81 155 MET A O 1
ATOM 1287 N N . HIS A 1 156 ? 4.884 29.783 -25.379 1.00 49.59 156 HIS A N 1
ATOM 1288 C CA . HIS A 1 156 ? 4.962 29.565 -23.929 1.00 49.59 156 HIS A CA 1
ATOM 1289 C C . HIS A 1 156 ? 3.868 30.303 -23.135 1.00 49.59 156 HIS A C 1
ATOM 1291 O O . HIS A 1 156 ? 3.378 29.773 -22.142 1.00 49.59 156 HIS A O 1
ATOM 1297 N N . TYR A 1 157 ? 3.436 31.489 -23.583 1.00 55.19 157 TYR A N 1
ATOM 1298 C CA . TYR A 1 157 ? 2.446 32.301 -22.858 1.00 55.19 157 TYR A CA 1
ATOM 1299 C C . TYR A 1 157 ? 1.037 31.680 -22.834 1.00 55.19 157 TYR A C 1
ATOM 1301 O O . TYR A 1 157 ? 0.343 31.792 -21.827 1.00 55.19 157 TYR A O 1
ATOM 1309 N N . CYS A 1 158 ? 0.624 30.979 -23.898 1.00 53.69 158 CYS A N 1
ATOM 1310 C CA . CYS A 1 158 ? -0.676 30.293 -23.932 1.00 53.69 158 CYS A CA 1
ATOM 1311 C C . CYS A 1 158 ? -0.672 29.009 -23.089 1.00 53.69 158 CYS A C 1
ATOM 1313 O O . CYS A 1 158 ? -1.639 28.743 -22.380 1.00 53.69 158 CYS A O 1
ATOM 1315 N N . CYS A 1 159 ? 0.427 28.246 -23.100 1.00 59.59 159 CYS A N 1
ATOM 1316 C CA . CYS A 1 159 ? 0.559 27.044 -22.273 1.00 59.59 159 CYS A CA 1
ATOM 1317 C C . CYS A 1 159 ? 0.604 27.375 -20.774 1.00 59.59 159 CYS A C 1
ATOM 1319 O O . CYS A 1 159 ? 0.004 26.663 -19.974 1.00 59.59 159 CYS A O 1
ATOM 1321 N N . TYR A 1 160 ? 1.256 28.477 -20.388 1.00 59.53 160 TYR A N 1
ATOM 1322 C CA . TYR A 1 160 ? 1.341 28.903 -18.987 1.00 59.53 160 TYR A CA 1
ATOM 1323 C C . TYR A 1 160 ? -0.016 29.378 -18.435 1.00 59.53 160 TYR A C 1
ATOM 1325 O O . TYR A 1 160 ? -0.380 29.036 -17.313 1.00 59.53 160 TYR A O 1
ATOM 1333 N N . ALA A 1 161 ? -0.811 30.090 -19.243 1.00 64.81 161 ALA A N 1
ATOM 1334 C CA . ALA A 1 161 ? -2.174 30.486 -18.876 1.00 64.81 161 ALA A CA 1
ATOM 1335 C C . ALA A 1 161 ? -3.125 29.278 -18.734 1.00 64.81 161 ALA A C 1
ATOM 1337 O O . ALA A 1 161 ? -3.956 29.254 -17.827 1.00 64.81 161 ALA A O 1
ATOM 1338 N N . LEU A 1 162 ? -2.968 28.252 -19.582 1.00 63.88 162 LEU A N 1
ATOM 1339 C CA . LEU A 1 162 ? -3.752 27.014 -19.507 1.00 63.88 162 LEU A CA 1
ATOM 1340 C C . LEU A 1 162 ? -3.395 26.183 -18.260 1.00 63.88 162 LEU A C 1
ATOM 1342 O O . LEU A 1 162 ? -4.281 25.652 -17.597 1.00 63.88 162 LEU A O 1
ATOM 1346 N N . LEU A 1 163 ? -2.108 26.112 -17.905 1.00 60.88 163 LEU A N 1
ATOM 1347 C CA . LEU A 1 163 ? -1.630 25.398 -16.715 1.00 60.88 163 LEU A CA 1
ATOM 1348 C C . LEU A 1 163 ? -2.114 26.048 -15.411 1.00 60.88 163 LEU A C 1
ATOM 1350 O O . LEU A 1 163 ? -2.505 25.331 -14.496 1.00 60.88 163 LEU A O 1
ATOM 1354 N N . ILE A 1 164 ? -2.168 27.383 -15.337 1.00 64.69 164 ILE A N 1
ATOM 1355 C CA . ILE A 1 164 ? -2.710 28.102 -14.169 1.00 64.69 164 ILE A CA 1
ATOM 1356 C C . ILE A 1 164 ? -4.225 27.875 -14.020 1.00 64.69 164 ILE A C 1
ATOM 1358 O O . ILE A 1 164 ? -4.722 27.707 -12.909 1.00 64.69 164 ILE A O 1
ATOM 1362 N N . ALA A 1 165 ? -4.974 27.809 -15.124 1.00 63.47 165 ALA A N 1
ATOM 1363 C CA . ALA A 1 165 ? -6.402 27.487 -15.075 1.00 63.47 165 ALA A CA 1
ATOM 1364 C C . ALA A 1 165 ? -6.659 26.048 -14.579 1.00 63.47 165 ALA A C 1
ATOM 1366 O O . ALA A 1 165 ? -7.620 25.804 -13.849 1.00 63.47 165 ALA A O 1
ATOM 1367 N N . ILE A 1 166 ? -5.775 25.104 -14.922 1.00 63.66 166 ILE A N 1
ATOM 1368 C CA . ILE A 1 166 ? -5.854 23.703 -14.484 1.00 63.66 166 ILE A CA 1
ATOM 1369 C C . ILE A 1 166 ? -5.474 23.557 -13.000 1.00 63.66 166 ILE A C 1
ATOM 1371 O O . ILE A 1 166 ? -6.108 22.777 -12.291 1.00 63.66 166 ILE A O 1
ATOM 1375 N N . THR A 1 167 ? -4.497 24.313 -12.488 1.00 57.53 167 THR A N 1
ATOM 1376 C CA . THR A 1 167 ? -4.096 24.238 -11.067 1.00 57.53 167 THR A CA 1
ATOM 1377 C C . THR A 1 167 ? -5.126 24.852 -10.121 1.00 57.53 167 THR A C 1
ATOM 1379 O O . THR A 1 167 ? -5.304 24.347 -9.014 1.00 57.53 167 THR A O 1
ATOM 1382 N N . ILE A 1 168 ? -5.870 25.872 -10.560 1.00 58.03 168 ILE A N 1
ATOM 1383 C CA . ILE A 1 168 ? -6.977 26.457 -9.783 1.00 58.03 168 ILE A CA 1
ATOM 1384 C C . ILE A 1 168 ? -8.185 25.499 -9.712 1.00 58.03 168 ILE A C 1
ATOM 1386 O O . ILE A 1 168 ? -8.936 25.536 -8.742 1.00 58.03 168 ILE A O 1
ATOM 1390 N N . GLY A 1 169 ? -8.351 24.591 -10.684 1.00 55.69 169 GLY A N 1
ATOM 1391 C CA . GLY A 1 169 ? -9.424 23.585 -10.687 1.00 55.69 169 GLY A CA 1
ATOM 1392 C C . GLY A 1 169 ? -9.191 22.365 -9.780 1.00 55.69 169 GLY A C 1
ATOM 1393 O O . GLY A 1 169 ? -10.149 21.683 -9.424 1.00 55.69 169 GLY A O 1
ATOM 1394 N N . HIS A 1 170 ? -7.945 22.085 -9.379 1.00 51.19 170 HIS A N 1
ATOM 1395 C CA . HIS A 1 170 ? -7.588 20.874 -8.621 1.00 51.19 170 HIS A CA 1
ATOM 1396 C C . HIS A 1 170 ? -7.694 21.011 -7.092 1.00 51.19 170 HIS A C 1
ATOM 1398 O O . HIS A 1 170 ? -7.597 20.014 -6.380 1.00 51.19 170 HIS A O 1
ATOM 1404 N N . SER A 1 171 ? -7.930 22.206 -6.550 1.00 53.81 171 SER A N 1
ATOM 1405 C CA . SER A 1 171 ? -7.925 22.447 -5.097 1.00 53.81 171 SER A CA 1
ATOM 1406 C C . SER A 1 171 ? -9.228 22.071 -4.364 1.00 53.81 171 SER A C 1
ATOM 1408 O O . SER A 1 171 ? -9.355 22.349 -3.173 1.00 53.81 171 SER A O 1
ATOM 1410 N N . LEU A 1 172 ? -10.181 21.394 -5.022 1.00 55.19 172 LEU A N 1
ATOM 1411 C CA . LEU A 1 172 ? -11.480 21.000 -4.438 1.00 55.19 172 LEU A CA 1
ATOM 1412 C C . LEU A 1 172 ? -11.760 19.479 -4.426 1.00 55.19 172 LEU A C 1
ATOM 1414 O O . LEU A 1 172 ? -12.890 19.073 -4.167 1.00 55.19 172 LEU A O 1
ATOM 1418 N N . ALA A 1 173 ? -10.775 18.618 -4.703 1.00 58.62 173 ALA A N 1
ATOM 1419 C CA . ALA A 1 173 ? -11.048 17.210 -5.033 1.00 58.62 173 ALA A CA 1
ATOM 1420 C C . ALA A 1 173 ? -11.193 16.220 -3.850 1.00 58.62 173 ALA A C 1
ATOM 1422 O O . ALA A 1 173 ? -11.590 15.080 -4.081 1.00 58.62 173 ALA A O 1
ATOM 1423 N N . PHE A 1 174 ? -10.935 16.614 -2.597 1.00 64.06 174 PHE A N 1
ATOM 1424 C CA . PHE A 1 174 ? -11.103 15.714 -1.441 1.00 64.06 174 PHE A CA 1
ATOM 1425 C C . PHE A 1 174 ? -12.501 15.843 -0.836 1.00 64.06 174 PHE A C 1
ATOM 1427 O O . PHE A 1 174 ? -12.869 16.903 -0.315 1.00 64.06 174 PHE A O 1
ATOM 1434 N N . ARG A 1 175 ? -13.285 14.760 -0.875 1.00 75.94 175 ARG A N 1
ATOM 1435 C CA . ARG A 1 175 ? -14.625 14.737 -0.284 1.00 75.94 175 ARG A CA 1
ATOM 1436 C C . ARG A 1 175 ? -14.491 14.484 1.212 1.00 75.94 175 ARG A C 1
ATOM 1438 O O . ARG A 1 175 ? -13.942 13.474 1.632 1.00 75.94 175 ARG A O 1
ATOM 1445 N N . LEU A 1 176 ? -15.014 15.400 2.026 1.00 82.56 176 LEU A N 1
ATOM 1446 C CA . LEU A 1 176 ? -15.192 15.130 3.450 1.00 82.56 176 LEU A CA 1
ATOM 1447 C C . LEU A 1 176 ? -16.340 14.133 3.603 1.00 82.56 176 LEU A C 1
ATOM 1449 O O . LEU A 1 176 ? -17.476 14.434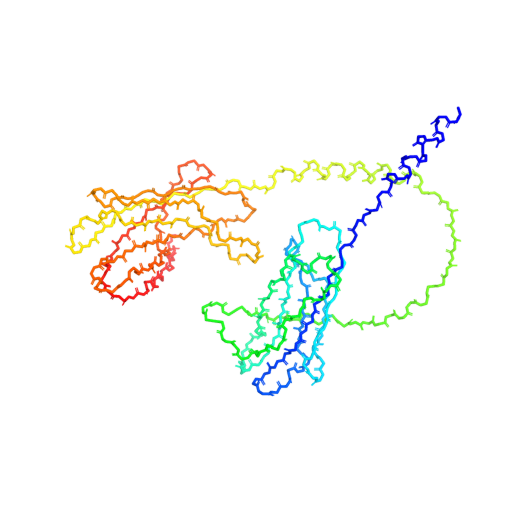 3.227 1.00 82.56 176 LEU A O 1
ATOM 1453 N N . GLN A 1 177 ? -16.036 12.962 4.143 1.00 83.25 177 GLN A N 1
ATOM 1454 C CA . GLN A 1 177 ? -16.997 11.892 4.358 1.00 83.25 177 GLN A CA 1
ATOM 1455 C C . GLN A 1 177 ? -17.014 11.513 5.828 1.00 83.25 177 GLN A C 1
ATOM 1457 O O . GLN A 1 177 ? -16.016 11.642 6.532 1.00 83.25 177 GLN A O 1
ATOM 1462 N N . GLY A 1 178 ? -18.179 11.096 6.310 1.00 86.12 178 GLY A N 1
ATOM 1463 C CA . GLY A 1 178 ? -18.378 10.744 7.701 1.00 86.12 178 GLY A CA 1
ATOM 1464 C C . GLY A 1 178 ? -19.246 9.519 7.874 1.00 86.12 178 GLY A C 1
ATOM 1465 O O . GLY A 1 178 ? -20.179 9.271 7.104 1.00 86.12 178 GLY A O 1
ATOM 1466 N N . VAL A 1 179 ? -18.979 8.808 8.958 1.00 87.00 179 VAL A N 1
ATOM 1467 C CA . VAL A 1 179 ? -19.768 7.670 9.404 1.00 87.00 179 VAL A CA 1
ATOM 1468 C C . VAL A 1 179 ? -20.079 7.808 10.892 1.00 87.00 179 VAL A C 1
ATOM 1470 O O . VAL A 1 179 ? -19.290 8.343 11.668 1.00 87.00 179 VAL A O 1
ATOM 1473 N N . ALA A 1 180 ? -21.261 7.359 11.294 1.00 87.88 180 ALA A N 1
ATOM 1474 C CA . ALA A 1 180 ? -21.594 7.110 12.688 1.00 87.88 180 ALA A CA 1
ATOM 1475 C C . ALA A 1 180 ? -22.213 5.726 12.828 1.00 87.88 180 ALA A C 1
ATOM 1477 O O . ALA A 1 180 ? -23.066 5.355 12.025 1.00 87.88 180 ALA A O 1
ATOM 1478 N N . VAL A 1 181 ? -21.840 5.006 13.877 1.00 87.00 181 VAL A N 1
ATOM 1479 C CA . VAL A 1 181 ? -22.421 3.722 14.252 1.00 87.00 181 VAL A CA 1
ATOM 1480 C C . VAL A 1 181 ? -22.933 3.822 15.679 1.00 87.00 181 VAL A C 1
ATOM 1482 O O . VAL A 1 181 ? -22.212 4.260 16.573 1.00 87.00 181 VAL A O 1
ATOM 1485 N N . LYS A 1 182 ? -24.181 3.416 15.903 1.00 87.31 182 LYS A N 1
ATOM 1486 C CA . LYS A 1 182 ? -24.760 3.263 17.245 1.00 87.31 182 LYS A CA 1
ATOM 1487 C C . LYS A 1 182 ? -25.270 1.840 17.441 1.00 87.31 182 LYS A C 1
ATOM 1489 O O . LYS A 1 182 ? -25.702 1.206 16.476 1.00 87.31 182 LYS A O 1
ATOM 1494 N N . GLY A 1 183 ? -25.251 1.352 18.674 1.00 87.38 183 GLY A N 1
ATOM 1495 C CA . GLY A 1 183 ? -25.737 0.015 19.005 1.00 87.38 183 GLY A CA 1
ATOM 1496 C C . GLY A 1 183 ? -25.779 -0.249 20.504 1.00 87.38 183 GLY A C 1
ATOM 1497 O O . GLY A 1 183 ? -25.423 0.612 21.305 1.00 87.38 183 GLY A O 1
ATOM 1498 N N . LYS A 1 184 ? -26.210 -1.457 20.872 1.00 86.06 184 LYS A N 1
ATOM 1499 C CA . LYS A 1 184 ? -26.277 -1.936 22.255 1.00 86.06 184 LYS A CA 1
ATOM 1500 C C . LYS A 1 184 ? -25.705 -3.346 22.343 1.00 86.06 184 LYS A C 1
ATOM 1502 O O . LYS A 1 184 ? -26.078 -4.205 21.548 1.00 86.06 184 LYS A O 1
ATOM 1507 N N . LEU A 1 185 ? -24.804 -3.575 23.292 1.00 84.44 185 LEU A N 1
ATOM 1508 C CA . LEU A 1 185 ? -24.187 -4.872 23.550 1.00 84.44 185 LEU A CA 1
ATOM 1509 C C . LEU A 1 185 ? -24.811 -5.517 24.784 1.00 84.44 185 LEU A C 1
ATOM 1511 O O . LEU A 1 185 ? -25.008 -4.875 25.818 1.00 84.44 185 LEU A O 1
ATOM 1515 N N . THR A 1 186 ? -25.096 -6.809 24.673 1.00 82.06 186 THR A N 1
ATOM 1516 C CA . THR A 1 186 ? -25.603 -7.641 25.765 1.00 82.06 186 THR A CA 1
ATOM 1517 C C . THR A 1 186 ? -24.793 -8.926 25.858 1.00 82.06 186 THR A C 1
ATOM 1519 O O . THR A 1 186 ? -24.407 -9.478 24.833 1.00 82.06 186 THR A O 1
ATOM 1522 N N . CYS A 1 187 ? -24.587 -9.417 27.075 1.00 80.56 187 CYS A N 1
ATOM 1523 C CA . CYS A 1 187 ? -23.913 -10.675 27.387 1.00 80.56 187 CYS A CA 1
ATOM 1524 C C . CYS A 1 187 ? -24.780 -11.457 28.376 1.00 80.56 187 CYS A C 1
ATOM 1526 O O . CYS A 1 187 ? -25.211 -10.876 29.379 1.00 80.56 187 CYS A O 1
ATOM 1528 N N . GLY A 1 188 ? -25.105 -12.722 28.093 1.00 78.50 188 GLY A N 1
ATOM 1529 C CA . GLY A 1 188 ? -26.004 -13.515 28.943 1.00 78.50 188 GLY A CA 1
ATOM 1530 C C . GLY A 1 188 ? -27.338 -12.814 29.258 1.00 78.50 188 GLY A C 1
ATOM 1531 O O . GLY A 1 188 ? -27.815 -12.843 30.393 1.00 78.50 188 GLY A O 1
ATOM 1532 N N . GLY A 1 189 ? -27.897 -12.075 28.290 1.00 78.69 189 GLY A N 1
ATOM 1533 C CA . GLY A 1 189 ? -29.140 -11.304 28.446 1.00 78.69 189 GLY A CA 1
ATOM 1534 C C . GLY A 1 189 ? -29.036 -10.014 29.277 1.00 78.69 189 GLY A C 1
ATOM 1535 O O . GLY A 1 189 ? -30.035 -9.312 29.432 1.00 78.69 189 GLY A O 1
ATOM 1536 N N . LYS A 1 190 ? -27.853 -9.659 29.794 1.00 82.94 190 LYS A N 1
ATOM 1537 C CA . LYS A 1 190 ? -27.618 -8.415 30.546 1.00 82.94 190 LYS A CA 1
ATOM 1538 C C . LYS A 1 190 ? -26.888 -7.379 29.692 1.00 82.94 190 LYS A C 1
ATOM 1540 O O . LYS A 1 190 ? -26.052 -7.765 28.875 1.00 82.94 190 LYS A O 1
ATOM 1545 N N . PRO A 1 191 ? -27.143 -6.072 29.884 1.00 87.62 191 PRO A N 1
ATOM 1546 C CA . PRO A 1 191 ? -26.335 -5.025 29.271 1.00 87.62 191 PRO A CA 1
ATOM 1547 C C . PRO A 1 191 ? -24.843 -5.196 29.560 1.00 87.62 191 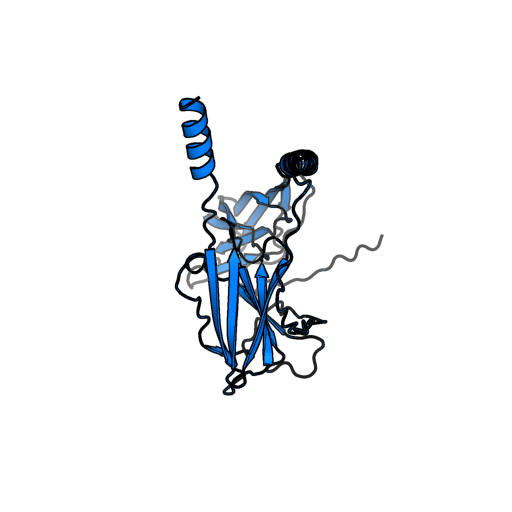PRO A C 1
ATOM 1549 O O . PRO A 1 191 ? -24.448 -5.383 30.712 1.00 87.62 191 PRO A O 1
ATOM 1552 N N . TRP A 1 192 ? -24.016 -5.125 28.520 1.00 85.69 192 TRP A N 1
ATOM 1553 C CA . TRP A 1 192 ? -22.574 -5.289 28.652 1.00 85.69 192 TRP A CA 1
ATOM 1554 C C . TRP A 1 192 ? -21.876 -3.932 28.727 1.00 85.69 192 TRP A C 1
ATOM 1556 O O . TRP A 1 192 ? -21.656 -3.269 27.711 1.00 85.69 192 TRP A O 1
ATOM 1566 N N . LYS A 1 193 ? -21.541 -3.512 29.948 1.00 88.88 193 LYS A N 1
ATOM 1567 C CA . LYS A 1 193 ? -20.864 -2.242 30.237 1.00 88.88 193 LYS A CA 1
ATOM 1568 C C . LYS A 1 193 ? -19.359 -2.342 29.986 1.00 88.88 193 LYS A C 1
ATOM 1570 O O . LYS A 1 193 ? -18.744 -3.351 30.312 1.00 88.88 193 LYS A O 1
ATOM 1575 N N . ASN A 1 194 ? -18.758 -1.243 29.531 1.00 87.81 194 ASN A N 1
ATOM 1576 C CA . ASN A 1 194 ? -17.312 -1.074 29.402 1.00 87.81 194 ASN A CA 1
ATOM 1577 C C . ASN A 1 194 ? -16.635 -2.003 28.369 1.00 87.81 194 ASN A C 1
ATOM 1579 O O . ASN A 1 194 ? -15.433 -2.246 28.461 1.00 87.81 194 ASN A O 1
ATOM 1583 N N . ALA A 1 195 ? -17.367 -2.490 27.361 1.00 84.75 195 ALA A N 1
ATOM 1584 C CA . ALA A 1 195 ? -16.738 -3.061 26.168 1.00 84.75 195 ALA A CA 1
ATOM 1585 C C . ALA A 1 195 ? -16.100 -1.951 25.349 1.00 84.75 195 ALA A C 1
ATOM 1587 O O . ALA A 1 195 ? -16.730 -0.924 25.103 1.00 84.75 195 ALA A O 1
ATOM 1588 N N . LYS A 1 196 ? -14.877 -2.188 24.878 1.00 88.12 196 LYS A N 1
ATOM 1589 C CA . LYS A 1 196 ? -14.199 -1.273 23.967 1.00 88.12 196 LYS A CA 1
ATOM 1590 C C . LYS A 1 196 ? -14.730 -1.472 22.552 1.00 88.12 196 LYS A C 1
ATOM 1592 O O . LYS A 1 196 ? -14.781 -2.592 22.049 1.00 88.12 196 LYS A O 1
ATOM 1597 N N . VAL A 1 197 ? -15.060 -0.369 21.898 1.00 88.94 197 VAL A N 1
ATOM 1598 C CA . VAL A 1 197 ? -15.556 -0.329 20.527 1.00 88.94 197 VAL A CA 1
ATOM 1599 C C . VAL A 1 197 ? -14.691 0.639 19.729 1.00 88.94 197 VAL A C 1
ATOM 1601 O O . VAL A 1 197 ? -14.449 1.762 20.171 1.00 88.94 197 VAL A O 1
ATOM 1604 N N . LYS A 1 198 ? -14.218 0.208 18.559 1.00 90.19 198 LYS A N 1
ATOM 1605 C CA . LYS A 1 198 ? -13.414 1.033 17.653 1.00 90.19 198 LYS A CA 1
ATOM 1606 C C . LYS A 1 198 ? -14.023 1.058 16.263 1.00 90.19 198 LYS A C 1
ATOM 1608 O O . LYS A 1 198 ? -14.391 0.007 15.742 1.00 90.19 198 LYS A O 1
ATOM 1613 N N . LEU A 1 199 ? -14.087 2.238 15.669 1.00 88.00 199 LEU A N 1
ATOM 1614 C CA . LEU A 1 199 ? -14.486 2.447 14.286 1.00 88.00 199 LEU A CA 1
ATOM 1615 C C . LEU A 1 199 ? -13.240 2.752 13.464 1.00 88.00 199 LEU A C 1
ATOM 1617 O O . LEU A 1 199 ? -12.512 3.682 13.798 1.00 88.00 199 LEU A O 1
ATOM 1621 N N . TYR A 1 200 ? -13.010 1.972 12.419 1.00 87.69 200 TYR A N 1
ATOM 1622 C CA . TYR A 1 200 ? -11.910 2.180 11.486 1.00 87.69 200 TYR A CA 1
ATOM 1623 C C . TYR A 1 200 ? -12.450 2.449 10.096 1.00 87.69 200 TYR A C 1
ATOM 1625 O O . TYR A 1 200 ? -13.484 1.886 9.741 1.00 87.69 200 TYR A O 1
ATOM 1633 N N . ASP A 1 201 ? -11.734 3.252 9.328 1.00 86.12 201 ASP A N 1
ATOM 1634 C CA . ASP A 1 201 ? -11.741 3.148 7.878 1.00 86.12 201 ASP A CA 1
ATOM 1635 C C . ASP A 1 201 ? -10.753 2.056 7.489 1.00 86.12 201 ASP A C 1
ATOM 1637 O O . ASP A 1 201 ? -9.607 2.088 7.935 1.00 86.12 201 ASP A O 1
ATOM 1641 N N . ILE A 1 202 ? -11.203 1.034 6.767 1.00 80.44 202 ILE A N 1
ATOM 1642 C CA . ILE A 1 202 ? -10.295 0.004 6.264 1.00 80.44 202 ILE A CA 1
ATOM 1643 C C . ILE A 1 202 ? -10.079 0.287 4.794 1.00 80.44 202 ILE A C 1
ATOM 1645 O O . ILE A 1 202 ? -10.885 -0.111 3.952 1.00 80.44 202 ILE A O 1
ATOM 1649 N N . ASP A 1 203 ? -8.971 0.946 4.495 1.00 74.31 203 ASP A N 1
ATOM 1650 C CA . ASP A 1 203 ? -8.622 1.275 3.131 1.00 74.31 203 ASP A CA 1
ATOM 1651 C C . ASP A 1 203 ? -8.280 0.011 2.351 1.00 74.31 203 ASP A C 1
ATOM 1653 O O . ASP A 1 203 ? -7.229 -0.617 2.496 1.00 74.31 203 ASP A O 1
ATOM 1657 N N . THR A 1 204 ? -9.182 -0.368 1.449 1.00 57.78 204 THR A N 1
ATOM 1658 C CA . THR A 1 204 ? -8.921 -1.462 0.506 1.00 57.78 204 THR A CA 1
ATOM 1659 C C . THR A 1 204 ? -7.886 -1.048 -0.562 1.00 57.78 204 THR A C 1
ATOM 1661 O O . THR A 1 204 ? -7.403 -1.878 -1.343 1.00 57.78 204 THR A O 1
ATOM 1664 N N . ASN A 1 205 ? -7.529 0.242 -0.608 1.00 53.84 205 ASN A N 1
ATOM 1665 C CA . ASN A 1 205 ? -6.516 0.799 -1.492 1.00 53.84 205 ASN A CA 1
ATOM 1666 C C . ASN A 1 205 ? -5.111 0.706 -0.857 1.00 53.84 205 ASN A C 1
ATOM 1668 O O . ASN A 1 205 ? -4.918 1.103 0.286 1.00 53.84 205 ASN A O 1
ATOM 1672 N N . PRO A 1 206 ? -4.085 0.226 -1.584 1.00 41.84 206 PRO A N 1
ATOM 1673 C CA . PRO A 1 206 ? -2.741 0.089 -1.028 1.00 41.84 206 PRO A CA 1
ATOM 1674 C C . PRO A 1 206 ? -2.091 1.452 -0.748 1.00 41.84 206 PRO A C 1
ATOM 1676 O O . PRO A 1 206 ? -1.826 2.208 -1.683 1.00 41.84 206 PRO A O 1
ATOM 1679 N N . GLY A 1 207 ? -1.749 1.720 0.513 1.00 45.41 207 GLY A N 1
ATOM 1680 C CA . GLY A 1 207 ? -0.917 2.853 0.927 1.00 45.41 207 GLY A CA 1
ATOM 1681 C C . GLY A 1 207 ? -1.599 3.923 1.764 1.00 45.41 207 GLY A C 1
ATOM 1682 O O . GLY A 1 207 ? -0.894 4.809 2.249 1.00 45.41 207 GLY A O 1
ATOM 1683 N N . ASP A 1 208 ? -2.893 3.771 1.995 1.00 54.00 208 ASP A N 1
ATOM 1684 C CA . ASP A 1 208 ? -3.593 4.434 3.082 1.00 54.00 208 ASP A CA 1
ATOM 1685 C C . ASP A 1 208 ? -3.522 3.503 4.309 1.00 54.00 208 ASP A C 1
ATOM 1687 O O . ASP A 1 208 ? -3.569 2.273 4.191 1.00 54.00 208 ASP A O 1
ATOM 1691 N N . SER A 1 209 ? -3.206 4.066 5.474 1.00 59.88 209 SER A N 1
ATOM 1692 C CA . SER A 1 209 ? -3.165 3.302 6.721 1.00 59.88 209 SER A CA 1
ATOM 1693 C C . SER A 1 209 ? -4.567 3.246 7.295 1.00 59.88 209 SER A C 1
ATOM 1695 O O . SER A 1 209 ? -5.137 4.315 7.444 1.00 59.88 209 SER A O 1
ATOM 1697 N N . ASP A 1 210 ? -5.044 2.061 7.703 1.00 76.31 210 ASP A N 1
ATOM 1698 C CA . ASP A 1 210 ? -6.334 1.907 8.391 1.00 76.31 210 ASP A CA 1
ATOM 1699 C C . ASP A 1 210 ? -6.547 3.023 9.433 1.00 76.31 210 ASP A C 1
ATOM 1701 O O . ASP A 1 210 ? -5.923 3.029 10.507 1.00 76.31 210 ASP A O 1
ATOM 1705 N N . ASP A 1 211 ? -7.429 3.968 9.119 1.00 81.19 211 ASP A N 1
ATOM 1706 C CA . ASP A 1 211 ? -7.615 5.164 9.923 1.00 81.19 211 ASP A CA 1
ATOM 1707 C C . ASP A 1 211 ? -8.544 4.852 11.095 1.00 81.19 211 ASP A C 1
ATOM 1709 O O . ASP A 1 211 ? -9.709 4.483 10.931 1.00 81.19 211 ASP A O 1
ATOM 1713 N N . LEU A 1 212 ? -8.050 5.015 12.327 1.00 87.69 212 LEU A N 1
ATOM 1714 C CA . LEU A 1 212 ? -8.916 4.977 13.504 1.00 87.69 212 LEU A CA 1
ATOM 1715 C C . LEU A 1 212 ? -9.796 6.232 13.503 1.00 87.69 212 LEU A C 1
ATOM 1717 O O . LEU A 1 212 ? -9.335 7.325 13.828 1.00 87.69 212 LEU A O 1
ATOM 1721 N N . LEU A 1 213 ? -11.077 6.053 13.198 1.00 89.38 213 LEU A N 1
ATOM 1722 C CA . LEU A 1 213 ? -12.053 7.134 13.135 1.00 89.38 213 LEU A CA 1
ATOM 1723 C C . LEU A 1 213 ? -12.553 7.541 14.528 1.00 89.38 213 LEU A C 1
ATOM 1725 O O . LEU A 1 213 ? -12.727 8.730 14.787 1.00 89.38 213 LEU A O 1
ATOM 1729 N N . ASP A 1 214 ? -12.803 6.570 15.416 1.00 93.38 214 ASP A N 1
ATOM 1730 C CA . ASP A 1 214 ? -13.244 6.812 16.800 1.00 93.38 214 ASP A CA 1
ATOM 1731 C C . ASP A 1 214 ? -13.045 5.567 17.690 1.00 93.38 214 ASP A C 1
ATOM 1733 O O . ASP A 1 214 ? -13.126 4.427 17.226 1.00 93.38 214 ASP A O 1
ATOM 1737 N N . GLU A 1 215 ? -12.832 5.775 18.990 1.00 94.56 215 GLU A N 1
ATOM 1738 C CA . GLU A 1 215 ? -12.733 4.727 20.020 1.00 94.56 215 GLU A CA 1
ATOM 1739 C C . GLU A 1 215 ? -13.555 5.135 21.247 1.00 94.56 215 GLU A C 1
ATOM 1741 O O . GLU A 1 215 ? -13.309 6.181 21.851 1.00 94.56 215 GLU A O 1
ATOM 1746 N N . LYS A 1 216 ? -14.514 4.293 21.652 1.00 94.44 216 LYS A N 1
ATOM 1747 C CA . LYS A 1 216 ? -15.348 4.506 22.847 1.00 94.44 216 LYS A CA 1
ATOM 1748 C C . LYS A 1 216 ? -15.587 3.211 23.622 1.00 94.44 216 LYS A C 1
ATOM 1750 O O . LYS A 1 216 ? -15.178 2.129 23.205 1.00 94.44 216 LYS A O 1
ATOM 1755 N N . TYR A 1 217 ? -16.270 3.338 24.758 1.00 93.06 217 TYR A N 1
ATOM 1756 C CA . TYR A 1 217 ? -16.708 2.220 25.587 1.00 93.06 217 TYR A CA 1
ATOM 1757 C C . TYR A 1 217 ? -18.231 2.209 25.715 1.00 93.06 217 TYR A C 1
ATOM 1759 O O . TYR A 1 217 ? -18.849 3.275 25.708 1.00 93.06 217 TYR A O 1
ATOM 1767 N N . THR A 1 218 ? -18.830 1.024 25.848 1.00 90.62 218 THR A N 1
ATOM 1768 C CA . THR A 1 218 ? -20.264 0.910 26.151 1.00 90.62 218 THR A CA 1
ATOM 1769 C C . THR A 1 218 ? -20.599 1.450 27.539 1.00 90.62 218 THR A C 1
ATOM 1771 O O . THR A 1 218 ? -19.837 1.280 28.499 1.00 90.62 218 THR A O 1
ATOM 1774 N N . ASP A 1 219 ? -21.763 2.078 27.661 1.00 92.44 219 ASP A N 1
ATOM 1775 C CA . ASP A 1 219 ? -22.246 2.643 28.917 1.00 92.44 219 ASP A CA 1
ATOM 1776 C C . ASP A 1 219 ? -22.875 1.593 29.858 1.00 92.44 219 ASP A C 1
ATOM 1778 O O . ASP A 1 219 ? -22.794 0.382 29.643 1.00 92.44 219 ASP A O 1
ATOM 1782 N N . LYS A 1 220 ? -23.494 2.059 30.952 1.00 93.94 220 LYS A N 1
ATOM 1783 C CA . LYS A 1 220 ? -24.174 1.200 31.939 1.00 93.94 220 LYS A CA 1
ATOM 1784 C C . LYS A 1 220 ? -25.322 0.368 31.355 1.00 93.94 220 LYS A C 1
ATOM 1786 O O . LYS A 1 220 ? -25.629 -0.683 31.908 1.00 93.94 220 LYS A O 1
ATOM 1791 N N . ASP A 1 221 ? -25.925 0.834 30.268 1.00 92.00 221 ASP A N 1
ATOM 1792 C CA . ASP A 1 221 ? -27.046 0.201 29.586 1.00 92.00 221 ASP A CA 1
ATOM 1793 C C . ASP A 1 221 ? -26.569 -0.593 28.355 1.00 92.00 221 ASP A C 1
ATOM 1795 O O . ASP A 1 221 ? -27.397 -1.126 27.607 1.00 92.00 221 ASP A O 1
ATOM 1799 N N . GLY A 1 222 ? -25.247 -0.750 28.192 1.00 87.19 222 GLY A N 1
ATOM 1800 C CA . GLY A 1 222 ? -24.600 -1.478 27.103 1.00 87.19 222 GLY A CA 1
ATOM 1801 C C . GLY A 1 222 ? -24.579 -0.705 25.789 1.00 87.19 222 GLY A C 1
ATOM 1802 O O . GLY A 1 222 ? -24.204 -1.270 24.764 1.00 87.19 222 GLY A O 1
ATOM 1803 N N . GLU A 1 223 ? -24.996 0.558 25.786 1.00 91.31 223 GLU A N 1
ATOM 1804 C CA . GLU A 1 223 ? -25.128 1.360 24.577 1.00 91.31 223 GLU A CA 1
ATOM 1805 C C . GLU A 1 223 ? -23.790 1.983 24.181 1.00 91.31 223 GLU A C 1
ATOM 1807 O O . GLU A 1 223 ? -22.972 2.352 25.025 1.00 91.31 223 GLU A O 1
ATOM 1812 N N . PHE A 1 224 ? -23.555 2.093 22.875 1.00 90.88 224 PHE A N 1
ATOM 1813 C CA . PHE A 1 224 ? -22.414 2.802 22.313 1.00 90.88 224 PHE A CA 1
ATOM 1814 C C . PHE A 1 224 ? -22.827 3.639 21.108 1.00 90.88 224 PHE A C 1
ATOM 1816 O O . PHE A 1 224 ? -23.753 3.310 20.361 1.00 90.88 224 PHE A O 1
ATOM 1823 N N . ARG A 1 225 ? -22.059 4.702 20.882 1.00 91.31 225 ARG A N 1
ATOM 1824 C CA . ARG A 1 225 ? -22.060 5.473 19.647 1.00 91.31 225 ARG A CA 1
ATOM 1825 C C . ARG A 1 225 ? -20.625 5.848 19.315 1.00 91.31 225 ARG A C 1
ATOM 1827 O O . ARG A 1 225 ? -19.974 6.499 20.122 1.00 91.31 225 ARG A O 1
ATOM 1834 N N . VAL A 1 226 ? -20.163 5.459 18.138 1.00 89.81 226 VAL A N 1
ATOM 1835 C CA . VAL A 1 226 ? -18.865 5.848 17.586 1.00 89.81 226 VAL A CA 1
ATOM 1836 C C . VAL A 1 226 ? -19.091 6.603 16.290 1.00 89.81 226 VAL A C 1
ATOM 1838 O O . VAL A 1 226 ? -19.958 6.227 15.501 1.00 89.81 226 VAL A O 1
ATOM 1841 N N . ASP A 1 227 ? -18.364 7.687 16.069 1.00 91.81 227 ASP A N 1
ATOM 1842 C CA . ASP A 1 227 ? -18.481 8.447 14.834 1.00 91.81 227 ASP A CA 1
ATOM 1843 C C . ASP A 1 227 ? -17.206 9.200 14.476 1.00 91.81 227 ASP A C 1
ATOM 1845 O O . ASP A 1 227 ? -16.530 9.730 15.346 1.00 91.81 227 ASP A O 1
ATOM 1849 N N . GLY A 1 228 ? -16.910 9.274 13.181 1.00 88.88 228 GLY A N 1
ATOM 1850 C CA . GLY A 1 228 ? -15.719 9.945 12.681 1.00 88.88 228 GLY A CA 1
ATOM 1851 C C . GLY A 1 228 ? -15.872 10.396 11.236 1.00 88.88 228 GLY A C 1
ATOM 1852 O O . GLY A 1 228 ? -16.872 10.106 10.568 1.00 88.88 228 GLY A O 1
ATOM 1853 N N . THR A 1 229 ? -14.900 11.183 10.785 1.00 86.12 229 THR A N 1
ATOM 1854 C CA . THR A 1 229 ? -14.857 11.757 9.440 1.00 86.12 229 THR A CA 1
ATOM 1855 C C . THR A 1 229 ? -13.438 11.739 8.910 1.00 86.12 229 THR A C 1
ATOM 1857 O O . THR A 1 229 ? -12.524 12.089 9.653 1.00 86.12 229 THR A O 1
ATOM 1860 N N . THR A 1 230 ? -13.281 11.465 7.624 1.00 82.62 230 THR A N 1
ATOM 1861 C CA . THR A 1 230 ? -11.999 11.520 6.918 1.00 82.62 230 THR A CA 1
ATOM 1862 C C . THR A 1 230 ? -12.166 12.219 5.564 1.00 82.62 230 THR A C 1
ATOM 1864 O O . THR A 1 230 ? -13.287 12.452 5.084 1.00 82.62 230 THR A O 1
ATOM 1867 N N . ARG A 1 231 ? -11.052 12.685 4.994 1.00 80.62 231 ARG A N 1
ATOM 1868 C CA . ARG A 1 231 ? -11.006 13.389 3.707 1.00 80.62 231 ARG A CA 1
ATOM 1869 C C . ARG A 1 231 ? -10.394 12.474 2.666 1.00 80.62 231 ARG A C 1
ATOM 1871 O O . ARG A 1 231 ? -9.184 12.458 2.486 1.00 80.62 231 ARG A O 1
ATOM 1878 N N . GLU A 1 232 ? -11.262 11.828 1.910 1.00 73.19 232 GLU A N 1
ATOM 1879 C CA . GLU A 1 232 ? -10.860 10.873 0.889 1.00 73.19 232 GLU A CA 1
ATOM 1880 C C . GLU A 1 232 ? -11.485 11.202 -0.458 1.00 73.19 232 GLU A C 1
ATOM 1882 O O . GLU A 1 232 ? -12.558 11.805 -0.573 1.00 73.19 232 GLU A O 1
ATOM 1887 N N . MET A 1 233 ? -10.775 10.819 -1.513 1.00 69.69 233 MET A N 1
ATOM 1888 C CA . MET A 1 233 ? -1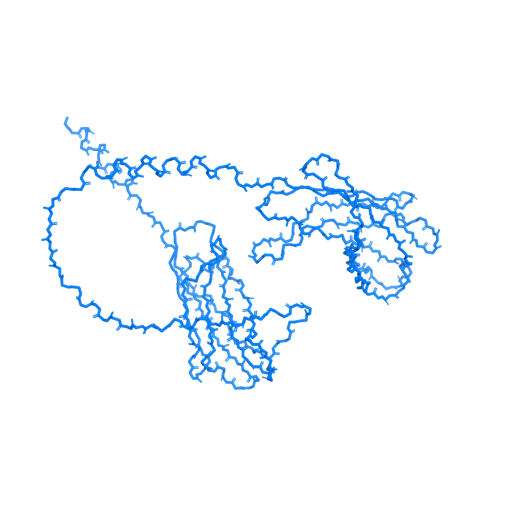1.303 10.904 -2.872 1.00 69.69 233 MET A CA 1
ATOM 1889 C C . MET A 1 233 ? -12.287 9.761 -3.156 1.00 69.69 233 MET A C 1
ATOM 1891 O O . MET A 1 233 ? -13.227 9.941 -3.936 1.00 69.69 233 MET A O 1
ATOM 1895 N N . THR A 1 234 ? -12.082 8.600 -2.528 1.00 72.62 234 THR A N 1
ATOM 1896 C CA . THR A 1 234 ? -12.919 7.398 -2.632 1.00 72.62 234 THR A CA 1
ATOM 1897 C C . THR A 1 234 ? -13.949 7.326 -1.512 1.00 72.62 234 THR A C 1
ATOM 1899 O O . THR A 1 234 ? -13.783 7.996 -0.500 1.00 72.62 234 THR A O 1
ATOM 1902 N N . PRO A 1 235 ? -15.054 6.576 -1.677 1.00 76.25 235 PRO A N 1
ATOM 1903 C CA . PRO A 1 235 ? -15.946 6.278 -0.564 1.00 76.25 235 PRO A CA 1
ATOM 1904 C C . PRO A 1 235 ? -15.212 5.563 0.572 1.00 76.25 235 PRO A C 1
ATOM 1906 O O . PRO A 1 235 ? -14.477 4.628 0.287 1.00 76.25 235 PRO A O 1
ATOM 1909 N N . ILE A 1 236 ? -15.491 5.979 1.807 1.00 79.19 236 ILE A N 1
ATOM 1910 C CA . ILE A 1 236 ? -14.978 5.340 3.027 1.00 79.19 236 ILE A CA 1
ATOM 1911 C C . ILE A 1 236 ? -15.543 3.920 3.202 1.00 79.19 236 ILE A C 1
ATOM 1913 O O . ILE A 1 236 ? -16.730 3.694 2.915 1.00 79.19 236 ILE A O 1
ATOM 1917 N N . ASP A 1 237 ? -14.729 3.008 3.735 1.00 81.50 237 ASP A N 1
ATOM 1918 C CA . ASP A 1 237 ? -14.998 1.583 3.974 1.00 81.50 237 ASP A CA 1
ATOM 1919 C C . ASP A 1 237 ? -15.007 1.275 5.497 1.00 81.50 237 ASP A C 1
ATOM 1921 O O . ASP A 1 237 ? -14.127 0.593 6.036 1.00 81.50 237 ASP A O 1
ATOM 1925 N N . PRO A 1 238 ? -16.024 1.749 6.246 1.00 82.31 238 PRO A N 1
ATOM 1926 C CA . PRO A 1 238 ? -16.008 1.700 7.701 1.00 82.31 238 PRO A CA 1
ATOM 1927 C C . PRO A 1 238 ? -16.207 0.286 8.269 1.00 82.31 238 PRO A C 1
ATOM 1929 O O . PRO A 1 238 ? -17.155 -0.424 7.922 1.00 82.31 238 PRO A O 1
ATOM 1932 N N . VAL A 1 239 ? -15.377 -0.091 9.243 1.00 82.62 239 VAL A N 1
ATOM 1933 C CA . VAL A 1 239 ? -15.440 -1.364 9.976 1.00 82.62 239 VAL A CA 1
ATOM 1934 C C . VAL A 1 239 ? -15.494 -1.121 11.483 1.00 82.62 239 VAL A C 1
ATOM 1936 O O . VAL A 1 239 ? -14.709 -0.355 12.042 1.00 82.62 239 VAL A O 1
ATOM 1939 N N . LEU A 1 240 ? -16.412 -1.814 12.163 1.00 82.88 240 LEU A N 1
ATOM 1940 C CA . LEU A 1 240 ? -16.553 -1.767 13.616 1.00 82.88 240 LEU A CA 1
ATOM 1941 C C . LEU A 1 240 ? -15.838 -2.965 14.253 1.00 82.88 240 LEU A C 1
ATOM 1943 O O . LEU A 1 240 ? -16.117 -4.121 13.927 1.00 82.88 240 LEU A O 1
ATOM 1947 N N . TYR A 1 241 ? -14.957 -2.695 15.210 1.00 82.00 241 TYR A N 1
ATOM 1948 C CA . TYR A 1 241 ? -14.367 -3.711 16.074 1.00 82.00 241 TYR A CA 1
ATOM 1949 C C . TYR A 1 241 ? -14.938 -3.606 17.477 1.00 82.00 241 TYR A C 1
ATOM 1951 O O . TYR A 1 241 ? -14.942 -2.529 18.077 1.00 82.00 241 TYR A O 1
ATOM 1959 N N . ILE A 1 242 ? -15.368 -4.743 18.012 1.00 81.25 242 ILE A N 1
ATOM 1960 C CA . ILE A 1 242 ? -15.860 -4.866 19.380 1.00 81.25 242 ILE A CA 1
ATOM 1961 C C . ILE A 1 242 ? -14.895 -5.783 20.125 1.00 81.25 242 ILE A C 1
ATOM 1963 O O . ILE A 1 242 ? -14.629 -6.909 19.708 1.00 81.25 242 ILE A O 1
ATOM 1967 N N . TYR A 1 243 ? -14.352 -5.280 21.225 1.00 79.94 243 TYR A N 1
ATOM 1968 C CA . TYR A 1 243 ? -13.441 -6.006 22.096 1.00 79.94 243 TYR A CA 1
ATOM 1969 C C . TYR A 1 243 ? -14.204 -6.397 23.355 1.00 79.94 243 TYR A C 1
ATOM 1971 O O . TYR A 1 243 ? -14.655 -5.528 24.110 1.00 79.94 243 TYR A O 1
ATOM 1979 N N . HIS A 1 244 ? -14.349 -7.700 23.565 1.00 73.75 244 HIS A N 1
ATOM 1980 C CA . HIS A 1 244 ? -15.060 -8.254 24.706 1.00 73.75 244 HIS A CA 1
ATOM 1981 C C . HIS A 1 244 ? -14.446 -9.586 25.137 1.00 73.75 244 HIS A C 1
ATOM 1983 O O . HIS A 1 244 ? -13.785 -10.281 24.370 1.00 73.75 244 HIS A O 1
ATOM 1989 N N . ASP A 1 245 ? -14.688 -9.929 26.389 1.00 72.06 245 ASP A N 1
ATOM 1990 C CA . ASP A 1 245 ? -14.410 -11.215 27.026 1.00 72.06 245 ASP A CA 1
ATOM 1991 C C . ASP A 1 245 ? -15.704 -11.832 27.590 1.00 72.06 245 ASP A C 1
ATOM 1993 O O . ASP A 1 245 ? -15.676 -12.685 28.471 1.00 72.06 245 ASP A O 1
ATOM 1997 N N . CYS A 1 246 ? -16.859 -11.392 27.071 1.00 71.38 246 CYS A N 1
ATOM 1998 C CA . CYS A 1 246 ? -18.159 -11.991 27.361 1.00 71.38 246 CYS A CA 1
ATOM 1999 C C . CYS A 1 246 ? -18.108 -13.512 27.137 1.00 71.38 246 CYS A C 1
ATOM 2001 O O . CYS A 1 246 ? -17.845 -13.955 26.025 1.00 71.38 246 CYS A O 1
ATOM 2003 N N . GLU A 1 247 ? -18.351 -14.264 28.213 1.00 65.44 247 GLU A N 1
ATOM 2004 C CA . GLU A 1 247 ? -18.384 -15.735 28.293 1.00 65.44 247 GLU A CA 1
ATOM 2005 C C . GLU A 1 247 ? -17.075 -16.497 27.999 1.00 65.44 247 GLU A C 1
ATOM 2007 O O . GLU A 1 247 ? -17.069 -17.725 28.067 1.00 65.44 247 GLU A O 1
ATOM 2012 N N . ASP A 1 248 ? -15.935 -15.813 27.841 1.00 55.19 248 ASP A N 1
ATOM 2013 C CA . ASP A 1 248 ? -14.633 -16.467 27.674 1.00 55.19 248 ASP A CA 1
ATOM 2014 C C . ASP A 1 248 ? -13.776 -16.379 28.946 1.00 55.19 248 ASP A C 1
ATOM 2016 O O . ASP A 1 248 ? -13.347 -15.317 29.393 1.00 55.19 248 ASP A O 1
ATOM 2020 N N . SER A 1 249 ? -13.428 -17.540 29.504 1.00 44.22 249 SER A N 1
ATOM 2021 C CA . SER A 1 249 ? -12.432 -17.683 30.583 1.00 44.22 249 SER A CA 1
ATOM 2022 C C . SER A 1 249 ? -10.980 -17.574 30.071 1.00 44.22 249 SER A C 1
ATOM 2024 O O . SER A 1 249 ? -10.030 -17.911 30.781 1.00 44.22 249 SER A O 1
ATOM 2026 N N . ILE A 1 250 ? -10.787 -17.091 28.836 1.00 45.88 250 ILE A N 1
ATOM 2027 C CA . ILE A 1 250 ? -9.500 -16.982 28.143 1.00 45.88 250 ILE A CA 1
ATOM 2028 C C . ILE A 1 250 ? -9.424 -15.616 27.426 1.00 45.88 250 ILE A C 1
ATOM 2030 O O . ILE A 1 250 ? -10.321 -15.232 26.690 1.00 45.88 250 ILE A O 1
ATOM 2034 N N . LYS A 1 251 ? -8.339 -14.881 27.704 1.00 49.44 251 LYS A N 1
ATOM 2035 C CA . LYS A 1 251 ? -7.991 -13.487 27.336 1.00 49.44 251 LYS A CA 1
ATOM 2036 C C . LYS A 1 251 ? -8.654 -12.868 26.082 1.00 49.44 251 LYS A C 1
ATOM 2038 O O . LYS A 1 251 ? -8.476 -13.367 24.982 1.00 49.44 251 LYS A O 1
ATOM 2043 N N . THR A 1 252 ? -9.227 -11.670 26.276 1.00 45.81 252 THR A N 1
ATOM 2044 C CA . THR A 1 252 ? -9.545 -10.583 25.312 1.00 45.81 252 THR A CA 1
ATOM 2045 C C . THR A 1 252 ? -9.630 -10.979 23.832 1.00 45.81 252 THR A C 1
ATOM 2047 O O . THR A 1 252 ? -8.657 -10.822 23.086 1.00 45.81 252 THR A O 1
ATOM 2050 N N . ASN A 1 253 ? -10.812 -11.393 23.382 1.00 56.00 253 ASN A N 1
ATOM 2051 C CA . ASN A 1 253 ? -11.074 -11.654 21.972 1.00 56.00 253 ASN A CA 1
ATOM 2052 C C . ASN A 1 253 ? -11.474 -10.357 21.237 1.00 56.00 253 ASN A C 1
ATOM 2054 O O . ASN A 1 253 ? -12.198 -9.501 21.752 1.00 56.00 253 ASN A O 1
ATOM 2058 N N . LYS A 1 254 ? -10.939 -10.176 20.021 1.00 56.41 254 LYS A N 1
ATOM 2059 C CA . LYS A 1 254 ? -11.274 -9.069 19.109 1.00 56.41 254 LYS A CA 1
ATOM 2060 C C . LYS A 1 254 ? -12.255 -9.604 18.069 1.00 56.41 254 LYS A C 1
ATOM 2062 O O . LYS A 1 254 ? -11.835 -10.353 17.192 1.00 56.41 254 LYS A O 1
ATOM 2067 N N . LEU A 1 255 ? -13.521 -9.191 18.124 1.00 59.97 255 LEU A N 1
ATOM 2068 C CA . LEU A 1 255 ? -14.496 -9.518 17.085 1.00 59.97 255 LEU A CA 1
ATOM 2069 C C . LEU A 1 255 ? -14.527 -8.406 16.025 1.00 59.97 255 LEU A C 1
ATOM 2071 O O . LEU A 1 255 ? -14.699 -7.224 16.343 1.00 59.97 255 LEU A O 1
ATOM 2075 N N . ARG A 1 256 ? -14.356 -8.783 14.753 1.00 62.09 256 ARG A N 1
ATOM 2076 C CA . ARG A 1 256 ? -14.570 -7.900 13.598 1.00 62.09 256 ARG A CA 1
ATOM 2077 C C . ARG A 1 256 ? -16.023 -8.019 13.161 1.00 62.09 256 ARG A C 1
ATOM 2079 O O . ARG A 1 256 ? -16.473 -9.118 12.860 1.00 62.09 256 ARG A O 1
ATOM 2086 N N . VAL A 1 257 ? -16.737 -6.900 13.081 1.00 60.19 257 VAL A N 1
ATOM 2087 C CA . VAL A 1 257 ? -18.140 -6.901 12.664 1.00 60.19 257 VAL A CA 1
ATOM 2088 C C . VAL A 1 257 ? -18.340 -5.965 11.479 1.00 60.19 257 VAL A C 1
ATOM 2090 O O . VAL A 1 257 ? -18.119 -4.758 11.567 1.00 60.19 257 VAL A O 1
ATOM 2093 N N . SER A 1 258 ? -18.775 -6.539 10.356 1.00 52.09 258 SER A N 1
ATOM 2094 C CA . SER A 1 258 ? -19.049 -5.810 9.108 1.00 52.09 258 SER A CA 1
ATOM 2095 C C . SER A 1 258 ? -20.546 -5.663 8.803 1.00 52.09 258 SER A C 1
ATOM 2097 O O . SER A 1 258 ? -20.915 -4.942 7.881 1.00 52.09 258 SER A O 1
ATOM 2099 N N . ALA A 1 259 ? -21.428 -6.307 9.577 1.00 51.56 259 ALA A N 1
ATOM 2100 C CA . ALA A 1 259 ? -22.874 -6.233 9.381 1.00 51.56 259 ALA A CA 1
ATOM 2101 C C . ALA A 1 259 ? -23.445 -4.931 9.974 1.00 51.56 259 ALA A C 1
ATOM 2103 O O . ALA A 1 259 ? -23.700 -4.825 11.174 1.00 51.56 259 ALA A O 1
ATOM 2104 N N . MET A 1 260 ? -23.645 -3.925 9.122 1.00 62.88 260 MET A N 1
ATOM 2105 C CA . MET A 1 260 ? -24.224 -2.632 9.487 1.00 62.88 260 MET A CA 1
ATOM 2106 C C . MET A 1 260 ? -25.472 -2.358 8.646 1.00 62.88 260 MET A C 1
ATOM 2108 O O . MET A 1 260 ? -25.409 -2.349 7.418 1.00 62.88 260 MET A O 1
ATOM 2112 N N . SER A 1 261 ? -26.616 -2.107 9.291 1.00 54.41 261 SER A N 1
ATOM 2113 C CA . SER A 1 261 ? -27.823 -1.677 8.573 1.00 54.41 261 SER A CA 1
ATOM 2114 C C . SER A 1 261 ? -27.769 -0.167 8.344 1.00 54.41 261 SER A C 1
ATOM 2116 O O . SER A 1 261 ? -27.622 0.603 9.298 1.00 54.41 261 SER A O 1
ATOM 2118 N N . LYS A 1 262 ? -27.820 0.256 7.076 1.00 56.94 262 LYS A N 1
ATOM 2119 C CA . LYS A 1 262 ? -27.811 1.674 6.699 1.00 56.94 262 LYS A CA 1
ATOM 2120 C C . LYS A 1 262 ? -29.120 2.324 7.150 1.00 56.94 262 LYS A C 1
ATOM 2122 O O . LYS A 1 262 ? -30.187 1.890 6.726 1.00 56.94 262 LYS A O 1
ATOM 2127 N N . GLU A 1 263 ? -29.030 3.365 7.969 1.00 57.88 263 GLU A N 1
ATOM 2128 C CA . GLU A 1 263 ? -30.123 4.314 8.196 1.00 57.88 263 GLU A CA 1
ATOM 2129 C C . GLU A 1 263 ? -29.834 5.585 7.382 1.00 57.88 263 GLU A C 1
ATOM 2131 O O . GLU A 1 263 ? -28.683 6.001 7.222 1.00 57.88 263 GLU A O 1
ATOM 2136 N N . ASP A 1 264 ? -30.871 6.167 6.782 1.00 53.72 264 ASP A N 1
ATOM 2137 C CA . ASP A 1 264 ? -30.706 7.309 5.882 1.00 53.72 264 ASP A CA 1
ATOM 2138 C C . ASP A 1 264 ? -30.126 8.557 6.578 1.00 53.72 264 ASP A C 1
ATOM 2140 O O . ASP A 1 264 ? -30.256 8.768 7.784 1.00 53.72 264 ASP A O 1
ATOM 2144 N N . ASN A 1 265 ? -29.418 9.354 5.768 1.00 52.75 265 ASN A N 1
ATOM 2145 C CA . ASN A 1 265 ? -28.443 10.377 6.159 1.00 52.75 265 ASN A CA 1
ATOM 2146 C C . ASN A 1 265 ? -28.967 11.445 7.138 1.00 52.75 265 ASN A C 1
ATOM 2148 O O . ASN A 1 265 ? -29.980 12.094 6.884 1.00 52.75 265 ASN A O 1
ATOM 2152 N N . ILE A 1 266 ? -28.154 11.765 8.153 1.00 51.38 266 ILE A N 1
ATOM 2153 C CA . ILE A 1 266 ? -28.224 13.045 8.871 1.00 51.38 266 ILE A CA 1
ATOM 2154 C C . ILE A 1 266 ? -27.169 13.946 8.224 1.00 51.38 266 ILE A C 1
ATOM 2156 O O . ILE A 1 266 ? -25.995 13.912 8.584 1.00 51.38 266 ILE A O 1
ATOM 2160 N N . ASN A 1 267 ? -27.612 14.734 7.245 1.00 56.84 267 ASN A N 1
ATOM 2161 C CA . ASN A 1 267 ? -26.823 15.652 6.416 1.00 56.84 267 ASN A CA 1
ATOM 2162 C C . ASN A 1 267 ? -25.937 14.964 5.362 1.00 56.84 267 ASN A C 1
ATOM 2164 O O . ASN A 1 267 ? -25.373 13.896 5.573 1.00 56.84 267 ASN A O 1
ATOM 2168 N N . ASN A 1 268 ? -25.818 15.615 4.200 1.00 57.34 268 ASN A N 1
ATOM 2169 C CA . ASN A 1 268 ? -25.287 15.096 2.925 1.00 57.34 268 ASN A CA 1
ATOM 2170 C C . ASN A 1 268 ? -23.802 14.643 2.943 1.00 57.34 268 ASN A C 1
ATOM 2172 O O . ASN A 1 268 ? -23.224 14.360 1.899 1.00 57.34 268 ASN A O 1
ATOM 2176 N N . THR A 1 269 ? -23.174 14.600 4.119 1.00 61.44 269 THR A N 1
ATOM 2177 C CA . THR A 1 269 ? -21.771 14.235 4.349 1.00 61.44 269 THR A CA 1
ATOM 2178 C C . THR A 1 269 ? -21.590 13.087 5.347 1.00 61.44 269 THR A C 1
ATOM 2180 O O . THR A 1 269 ? -20.501 12.518 5.382 1.00 61.44 269 THR A O 1
ATOM 2183 N N . LYS A 1 270 ? -22.613 12.712 6.142 1.00 66.88 270 LYS A N 1
ATOM 2184 C CA . LYS A 1 270 ? -22.483 11.709 7.214 1.00 66.88 270 LYS A CA 1
ATOM 2185 C C . LYS A 1 270 ? -23.543 10.608 7.120 1.00 66.88 270 LYS A C 1
ATOM 2187 O O . LYS A 1 270 ? -24.732 10.845 7.332 1.00 66.88 270 LYS A O 1
ATOM 2192 N N . LYS A 1 271 ? -23.090 9.382 6.846 1.00 77.56 271 LYS A N 1
ATOM 2193 C CA . LYS A 1 271 ? -23.933 8.176 6.840 1.00 77.56 271 LYS A CA 1
ATOM 2194 C C . LYS A 1 271 ? -24.055 7.634 8.262 1.00 77.56 271 LYS A C 1
ATOM 2196 O O . LYS A 1 271 ? -23.056 7.542 8.974 1.00 77.56 271 LYS A O 1
ATOM 2201 N N . VAL A 1 272 ? -25.263 7.268 8.682 1.00 72.94 272 VAL A N 1
ATOM 2202 C CA . VAL A 1 272 ? -25.501 6.679 10.006 1.00 72.94 272 VAL A CA 1
ATOM 2203 C C . VAL A 1 272 ? -25.883 5.218 9.829 1.00 72.94 272 VAL A C 1
ATOM 2205 O O . VAL A 1 272 ? -26.748 4.882 9.029 1.00 72.94 272 VAL A O 1
ATOM 2208 N N . TYR A 1 273 ? -25.236 4.341 10.580 1.00 74.62 273 TYR A N 1
ATOM 2209 C CA . TYR A 1 273 ? -25.560 2.928 10.611 1.00 74.62 273 TYR A CA 1
ATOM 2210 C C . TYR A 1 273 ? -26.021 2.535 12.006 1.00 74.62 273 TYR A C 1
ATOM 2212 O O . TYR A 1 273 ? -25.467 2.973 13.020 1.00 74.62 273 TYR A O 1
ATOM 2220 N N . THR A 1 274 ? -27.027 1.672 12.050 1.00 68.88 274 THR A N 1
ATOM 2221 C CA . THR A 1 274 ? -27.459 1.044 13.293 1.00 68.88 274 THR A CA 1
ATOM 2222 C C . THR A 1 274 ? -26.954 -0.387 13.311 1.00 68.88 274 THR A C 1
ATOM 2224 O O . THR A 1 274 ? -27.228 -1.183 12.404 1.00 68.88 274 THR A O 1
ATOM 2227 N N . PHE A 1 275 ? -26.195 -0.701 14.358 1.00 69.62 275 PHE A N 1
ATOM 2228 C CA . PHE A 1 275 ? -25.767 -2.054 14.649 1.00 69.62 275 PHE A CA 1
ATOM 2229 C C . PHE A 1 275 ? -26.945 -2.816 15.263 1.00 69.62 275 PHE A C 1
ATOM 2231 O O . PHE A 1 275 ? -27.402 -2.490 16.360 1.00 69.62 275 PHE A O 1
ATOM 2238 N N . ARG A 1 276 ? -27.466 -3.801 14.526 1.00 61.41 276 ARG A N 1
ATOM 2239 C CA . ARG A 1 276 ? -28.540 -4.688 14.983 1.00 61.41 276 ARG A CA 1
ATOM 2240 C C . ARG A 1 276 ? -27.930 -6.049 15.283 1.00 61.41 276 ARG A C 1
ATOM 2242 O O . ARG A 1 276 ? -27.480 -6.733 14.370 1.00 61.41 276 ARG A O 1
ATOM 2249 N N . THR A 1 277 ? -27.913 -6.441 16.550 1.00 54.56 277 THR A N 1
ATOM 2250 C CA . THR A 1 277 ? -27.566 -7.806 16.943 1.00 54.56 277 THR A CA 1
ATOM 2251 C C . THR A 1 277 ? -28.741 -8.715 16.586 1.00 54.56 277 THR A C 1
ATOM 2253 O O . THR A 1 277 ? -29.820 -8.584 17.158 1.00 54.56 277 THR A O 1
ATOM 2256 N N . SER A 1 278 ? -28.581 -9.604 15.601 1.00 43.16 278 SER A N 1
ATOM 2257 C CA . SER A 1 278 ? -29.613 -10.607 15.309 1.00 43.16 278 SER A CA 1
ATOM 2258 C C . SER A 1 278 ? -29.419 -11.890 16.106 1.00 43.16 278 SER A C 1
ATOM 2260 O O . SER A 1 278 ? -30.424 -12.509 16.424 1.00 43.16 278 SER A O 1
ATOM 2262 N N . HIS A 1 279 ? -28.201 -12.272 16.494 1.00 40.72 279 HIS A N 1
ATOM 2263 C CA . HIS A 1 279 ? -27.923 -13.466 17.299 1.00 40.72 279 HIS A CA 1
ATOM 2264 C C . HIS A 1 279 ? -26.761 -13.203 18.266 1.00 40.72 279 HIS A C 1
ATOM 2266 O O . HIS A 1 279 ? -25.892 -12.374 17.996 1.00 40.72 279 HIS A O 1
ATOM 2272 N N . CYS A 1 280 ? -26.823 -13.871 19.415 1.00 41.19 280 CYS A N 1
ATOM 2273 C CA . CYS A 1 280 ? -25.929 -13.771 20.559 1.00 41.19 280 CYS A CA 1
ATOM 2274 C C . CYS A 1 280 ? -24.438 -13.776 20.186 1.00 41.19 280 CYS A C 1
ATOM 2276 O O . CYS A 1 280 ? -24.028 -14.438 19.234 1.00 41.19 280 CYS A O 1
ATOM 2278 N N . MET A 1 281 ? -23.621 -13.102 21.002 1.00 48.22 281 MET A N 1
ATOM 2279 C CA . MET A 1 281 ? -22.168 -13.316 21.076 1.00 48.22 281 MET A CA 1
ATOM 2280 C C . MET A 1 281 ? -21.887 -14.678 21.747 1.00 48.22 281 MET A C 1
ATOM 2282 O O . MET A 1 281 ? -21.131 -14.748 22.708 1.00 48.22 281 MET A O 1
ATOM 2286 N N . ASP A 1 282 ? -22.555 -15.740 21.293 1.00 41.12 282 ASP A N 1
ATOM 2287 C CA . ASP A 1 282 ? -22.307 -17.103 21.752 1.00 41.12 282 ASP A CA 1
ATOM 2288 C C . ASP A 1 282 ? -21.109 -17.631 20.962 1.00 41.12 282 ASP A C 1
ATOM 2290 O O . ASP A 1 282 ? -21.031 -17.467 19.741 1.00 41.12 282 ASP A O 1
ATOM 2294 N N . GLY A 1 283 ? -20.156 -18.208 21.690 1.00 40.84 283 GLY A N 1
ATOM 2295 C CA . GLY A 1 283 ? -18.797 -18.497 21.247 1.00 40.84 283 GLY A CA 1
ATOM 2296 C C . GLY A 1 283 ? -18.628 -19.006 19.811 1.00 40.84 283 GLY A C 1
ATOM 2297 O O . GLY A 1 283 ? -19.389 -19.824 19.294 1.00 40.84 283 GLY A O 1
ATOM 2298 N N . HIS A 1 284 ? -17.532 -18.544 19.204 1.00 38.34 284 HIS A N 1
ATOM 2299 C CA . HIS A 1 284 ? -16.965 -19.030 17.949 1.00 38.34 284 HIS A CA 1
ATOM 2300 C C . HIS A 1 284 ? -17.948 -19.151 16.776 1.00 38.34 284 HIS A C 1
ATOM 2302 O O . HIS A 1 284 ? -18.436 -20.231 16.441 1.00 38.34 284 HIS A O 1
ATOM 2308 N N . ARG A 1 285 ? -18.106 -18.048 16.043 1.00 37.06 285 ARG A N 1
ATOM 2309 C CA . ARG A 1 285 ? -18.158 -18.045 14.574 1.00 37.06 285 ARG A CA 1
ATOM 2310 C C . ARG A 1 285 ? -17.976 -16.614 14.086 1.00 37.06 285 ARG A C 1
ATOM 2312 O O . ARG A 1 285 ? -18.713 -15.726 14.503 1.00 37.06 285 ARG A O 1
ATOM 2319 N N . ASP A 1 286 ? -17.010 -16.399 13.197 1.00 33.41 286 ASP A N 1
ATOM 2320 C CA . ASP A 1 286 ? -17.020 -15.226 12.328 1.00 33.41 286 ASP A CA 1
ATOM 2321 C C . ASP A 1 286 ? -18.386 -15.207 11.628 1.00 33.41 286 ASP A C 1
ATOM 2323 O O . ASP A 1 286 ? -18.725 -16.132 10.886 1.00 33.41 286 ASP A O 1
ATOM 2327 N N . ILE A 1 287 ? -19.225 -14.214 11.931 1.00 36.53 287 ILE A N 1
ATOM 2328 C CA . ILE A 1 287 ? -20.517 -14.058 11.263 1.00 36.53 287 ILE A CA 1
ATOM 2329 C C . ILE A 1 287 ? -20.231 -13.479 9.872 1.00 36.53 287 ILE A C 1
ATOM 2331 O O . ILE A 1 287 ? -20.309 -12.272 9.651 1.00 36.53 287 ILE A O 1
ATOM 2335 N N . GLU A 1 288 ? -19.888 -14.349 8.923 1.00 39.41 288 GLU A N 1
ATOM 2336 C CA . GLU A 1 288 ? -20.128 -14.097 7.505 1.00 39.41 288 GLU A CA 1
ATOM 2337 C C . GLU A 1 288 ? -21.590 -14.446 7.195 1.00 39.41 288 GLU A C 1
ATOM 2339 O O . GLU A 1 288 ? -21.979 -15.605 7.087 1.00 39.41 288 GLU A O 1
ATOM 2344 N N . SER A 1 289 ? -22.420 -13.421 7.038 1.00 33.38 289 SER A N 1
ATOM 2345 C CA . SER A 1 289 ? -23.630 -13.481 6.210 1.00 33.38 289 SER A CA 1
ATOM 2346 C C . SER A 1 289 ? -23.715 -12.110 5.528 1.00 33.38 289 SER A C 1
ATOM 2348 O O . SER A 1 289 ? -23.661 -11.081 6.189 1.00 33.38 289 SER A O 1
ATOM 2350 N N . GLY A 1 290 ? -23.650 -11.972 4.206 1.00 36.09 290 GLY A N 1
ATOM 2351 C CA . GLY A 1 290 ? -24.271 -12.833 3.218 1.00 36.09 290 GLY A CA 1
ATOM 2352 C C . GLY A 1 290 ? -25.762 -12.543 3.209 1.00 36.09 290 GLY A C 1
ATOM 2353 O O . GLY A 1 290 ? -26.509 -13.373 3.689 1.00 36.09 290 GLY A O 1
ATOM 2354 N N . ASP A 1 291 ? -26.166 -11.371 2.707 1.00 26.20 291 ASP A N 1
ATOM 2355 C CA . ASP A 1 291 ? -27.418 -11.256 1.963 1.00 26.20 291 ASP A CA 1
ATOM 2356 C C . ASP A 1 291 ? -27.406 -10.063 1.001 1.00 26.20 291 ASP A C 1
ATOM 2358 O O . ASP A 1 291 ? -27.393 -8.882 1.352 1.00 26.20 291 ASP A O 1
ATOM 2362 N N . ARG A 1 292 ? -27.397 -10.438 -0.276 1.00 32.78 292 ARG A N 1
ATOM 2363 C CA . ARG A 1 292 ? -27.690 -9.611 -1.434 1.00 32.78 292 ARG A CA 1
ATOM 2364 C C . ARG A 1 292 ? -29.195 -9.338 -1.388 1.00 32.78 292 ARG A C 1
ATOM 2366 O O . ARG A 1 292 ? -29.970 -10.205 -1.773 1.00 32.78 292 ARG A O 1
ATOM 2373 N N . VAL A 1 293 ? -29.620 -8.150 -0.958 1.00 29.19 293 VAL A N 1
ATOM 2374 C CA . VAL A 1 293 ? -31.014 -7.731 -1.174 1.00 29.19 293 VAL A CA 1
ATOM 2375 C C . VAL A 1 293 ? -31.175 -7.410 -2.658 1.00 29.19 293 VAL A C 1
ATOM 2377 O O . VAL A 1 293 ? -30.866 -6.317 -3.130 1.00 29.19 293 VAL A O 1
ATOM 2380 N N . SER A 1 294 ? -31.619 -8.413 -3.412 1.00 30.03 294 SER A N 1
ATOM 2381 C CA . SER A 1 294 ? -32.286 -8.228 -4.692 1.00 30.03 294 SER A CA 1
ATOM 2382 C C . SER A 1 294 ? -33.550 -7.403 -4.456 1.00 30.03 294 SER A C 1
ATOM 2384 O O . SER A 1 294 ? -34.515 -7.898 -3.877 1.00 30.03 294 SER A O 1
ATOM 2386 N N . GLY A 1 295 ? -33.539 -6.146 -4.889 1.00 27.27 295 GLY A N 1
ATOM 2387 C CA . GLY A 1 295 ? -34.755 -5.356 -5.016 1.00 27.27 295 GLY A CA 1
ATOM 2388 C C . GLY A 1 295 ? -35.521 -5.806 -6.254 1.00 27.27 295 GLY A C 1
ATOM 2389 O O . GLY A 1 295 ? -35.158 -5.441 -7.368 1.00 27.27 295 GLY A O 1
ATOM 2390 N N . THR A 1 296 ? -36.558 -6.613 -6.058 1.00 30.14 296 THR A N 1
ATOM 2391 C CA . THR A 1 296 ? -37.722 -6.622 -6.945 1.00 30.14 296 THR A CA 1
ATOM 2392 C C . THR A 1 296 ? -38.626 -5.465 -6.541 1.00 30.14 296 THR A C 1
ATOM 2394 O O . THR A 1 296 ? -39.075 -5.409 -5.394 1.00 30.14 296 THR A O 1
ATOM 2397 N N . GLY A 1 297 ? -38.879 -4.576 -7.493 1.00 31.17 297 GLY A N 1
ATOM 2398 C CA . GLY A 1 297 ? -39.876 -3.515 -7.472 1.00 31.17 297 GLY A CA 1
ATOM 2399 C C . GLY A 1 297 ? -40.060 -3.031 -8.896 1.00 31.17 297 GLY A C 1
ATOM 2400 O O . GLY A 1 297 ? -39.037 -2.597 -9.470 1.00 31.17 297 GLY A O 1
#